Protein AF-A0A2N6G7J9-F1 (afdb_monomer)

Foldseek 3Di:
DDDDDDDDDPPPPPPVPPPDDDDDPQDPVQQAVQKDKDKDKDKDKDKDQDAPVDPDRPPPAIWIWIKIWMKIKIWGHDHQQKIWIKMKIFMDTPDGRHPRLPCLQARLAGDMDGQDTWIWGDDDQKIKIAAKDADDDPQDGLDCPPPDPGHRFTKIFGKIKMWGDPDPQKIKIKMKTQWIWGQHPSPRYGGDTDGQANIKIKIKMWGDPDDQKIKIKMKMWRCHVDNLAIKIKIKIKIWGDDPPDIDIDIDMDMDGSVDDPPDPHDDRD

Mean predicted aligned error: 9.49 Å

Solvent-accessible surface area (backbone atoms only — not comparable to full-atom values): 14704 Å² total; per-residue (Å²): 135,86,86,84,84,82,85,85,80,85,80,79,77,78,74,79,78,75,84,70,80,86,76,75,45,96,36,70,68,49,13,57,71,60,38,50,74,50,72,49,80,51,73,40,77,49,74,44,75,74,56,94,90,44,105,61,82,71,97,80,64,68,30,34,39,30,29,40,25,24,37,47,32,42,30,36,32,51,40,97,37,35,27,48,36,37,26,39,32,30,28,37,65,80,43,82,43,52,86,73,49,81,42,27,78,50,54,39,27,33,46,68,46,76,47,25,46,28,45,35,39,47,56,93,58,35,35,42,39,39,37,26,31,76,46,85,45,99,88,51,55,31,59,57,72,99,48,64,99,58,46,50,46,66,32,23,32,33,28,42,38,38,38,37,48,81,51,80,56,30,43,40,37,40,36,42,39,48,24,41,18,50,39,32,66,58,76,39,32,51,35,64,78,38,76,35,66,67,22,33,42,36,43,36,40,39,37,50,79,47,88,56,34,40,41,38,40,37,42,39,40,36,38,25,86,43,85,57,50,24,33,38,38,41,38,39,37,40,40,37,56,57,88,97,42,72,54,72,49,77,48,77,51,56,49,39,58,73,50,60,98,84,52,78,75,54,87,84,130

pLDDT: mean 83.18, std 20.75, range [28.69, 98.75]

Nearest PDB structures (foldseek):
  5dl5-assembly1_A  TM=6.918E-01  e=2.608E-06  Acinetobacter baumannii AB307-0294
  5o78-assembly1_C  TM=4.404E-01  e=5.513E-03  Klebsiella aerogenes
  3rfz-assembly3_E-2  TM=3.705E-01  e=5.799E-01  Escherichia coli
  3rfz-assembly3_B  TM=3.483E-01  e=3.545E+00  Escherichia coli

Sequence (269 aa):
MKRFTKLSLATIATLSTFATIANASDSIAAAFA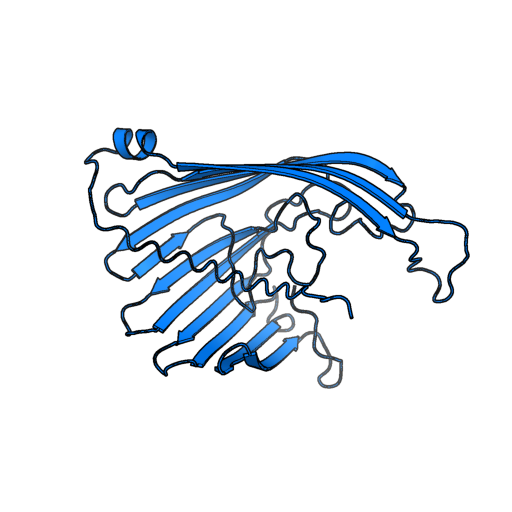DSKVKGELKSVYAKSNFDPGTQALPATKDDSILAVGGSLGIITDSFYGIKLGATFQASSILSDTNKNAIFANDLNVSGAVLSESYVDYTIANTNLKAGRQFITTPLLSSSLDGKSSESLIKDSFEAYVLTNTDIPDTTLVAGYVSKYQGKTNGTQDVSKFNKFQDGAYTIYAKNTSVENLTLQAQYLDENGVTSATDKNALYFQADYAMGAHILSAQYVSSEDKTQAANAQEGTLY

Radius of gyration: 21.1 Å; Cα contacts (8 Å, |Δi|>4): 619; chains: 1; bounding box: 61×51×48 Å

Secondary structure (DSSP, 8-state):
-------------------------SSHHHHHHTPEEEEEEEEEEEEE---TT-SS--TT--EEEEEEEEEEEEEPPPBTTEEEEEEEEEEEEEEEE-TT-TTTTTT-EEEEEEEEEEEEEEETTEEEEEEEE--B-SSSB-S-TTS-TT-SS--EEEEEEEEE--STTEEEEEEEEEEEE-S--SSEEPPP-EEEEEEEEEEEEEEEEETTEEEEEEEEEE--SSGGG-EEEEEEEEEEEETTEEEEEEEEEEEETTS-TTS--PPP-

Structure (mmCIF, N/CA/C/O backbone):
data_AF-A0A2N6G7J9-F1
#
_entry.id   AF-A0A2N6G7J9-F1
#
loop_
_atom_site.group_PDB
_atom_site.id
_atom_site.type_symbol
_atom_site.label_atom_id
_atom_site.label_alt_id
_atom_site.label_comp_id
_atom_site.label_asym_id
_atom_site.label_entity_id
_atom_site.label_seq_id
_atom_site.pdbx_PDB_ins_code
_atom_site.Cartn_x
_atom_site.Cartn_y
_atom_site.Cartn_z
_atom_site.occupancy
_atom_site.B_iso_or_equiv
_atom_site.auth_seq_id
_atom_site.auth_comp_id
_atom_site.auth_asym_id
_atom_site.auth_atom_id
_atom_site.pdbx_PDB_model_num
ATOM 1 N N . MET A 1 1 ? 35.898 12.791 22.537 1.00 37.78 1 MET A N 1
ATOM 2 C CA . MET A 1 1 ? 35.536 11.786 21.511 1.00 37.78 1 MET A CA 1
ATOM 3 C C . MET A 1 1 ? 34.176 12.167 20.943 1.00 37.78 1 MET A C 1
ATOM 5 O O . MET A 1 1 ? 33.280 12.491 21.713 1.00 37.78 1 MET A O 1
ATOM 9 N N . LYS A 1 2 ? 34.087 12.300 19.615 1.00 33.16 2 LYS A N 1
ATOM 10 C CA . LYS A 1 2 ? 32.944 12.893 18.905 1.00 33.16 2 LYS A CA 1
ATOM 11 C C . LYS A 1 2 ? 31.734 11.953 18.957 1.00 33.16 2 LYS A C 1
ATOM 13 O O . LYS A 1 2 ? 31.868 10.765 18.689 1.00 33.16 2 LYS A O 1
ATOM 18 N N . ARG A 1 3 ? 30.576 12.509 19.324 1.00 37.75 3 ARG A N 1
ATOM 19 C CA . ARG A 1 3 ? 29.271 11.839 19.348 1.00 37.75 3 ARG A CA 1
ATOM 20 C C . ARG A 1 3 ? 28.843 11.535 17.911 1.00 37.75 3 ARG A C 1
ATOM 22 O O . ARG A 1 3 ? 28.698 12.465 17.122 1.00 37.75 3 ARG A O 1
ATOM 29 N N . PHE A 1 4 ? 28.638 10.264 17.584 1.00 32.31 4 PHE A N 1
ATOM 30 C CA . PHE A 1 4 ? 27.939 9.861 16.368 1.00 32.31 4 PHE A CA 1
ATOM 31 C C . PHE A 1 4 ? 26.519 9.462 16.753 1.00 32.31 4 PHE A C 1
ATOM 33 O O . PHE A 1 4 ? 26.286 8.363 17.241 1.00 32.31 4 PHE A O 1
ATOM 40 N N . THR A 1 5 ? 25.578 10.380 16.550 1.00 38.62 5 THR A N 1
ATOM 41 C CA . THR A 1 5 ? 24.150 10.071 16.574 1.00 38.62 5 THR A CA 1
ATOM 42 C C . THR A 1 5 ? 23.673 10.061 15.131 1.00 38.62 5 THR A C 1
ATOM 44 O O . THR A 1 5 ? 23.588 11.114 14.504 1.00 38.62 5 THR A O 1
ATOM 47 N N . LYS A 1 6 ? 23.382 8.875 14.599 1.00 33.97 6 LYS A N 1
ATOM 48 C CA . LYS A 1 6 ? 22.482 8.688 13.458 1.00 33.97 6 LYS A CA 1
ATOM 49 C C . LYS A 1 6 ? 21.698 7.399 13.695 1.00 33.97 6 LYS A C 1
ATOM 51 O O . LYS A 1 6 ? 22.101 6.336 13.247 1.00 33.97 6 LYS A O 1
ATOM 56 N N . LEU A 1 7 ? 20.603 7.512 14.444 1.00 31.30 7 LEU A N 1
ATOM 57 C CA . LEU A 1 7 ? 19.497 6.561 14.372 1.00 31.30 7 LEU A CA 1
ATOM 58 C C . LEU A 1 7 ? 18.497 7.169 13.387 1.00 31.30 7 LEU A C 1
ATOM 60 O O . LEU A 1 7 ? 17.882 8.188 13.691 1.00 31.30 7 LEU A O 1
ATOM 64 N N . SER A 1 8 ? 18.375 6.589 12.197 1.00 29.58 8 SER A N 1
ATOM 65 C CA . SER A 1 8 ? 17.180 6.771 11.379 1.00 29.58 8 SER A CA 1
ATOM 66 C C . SER A 1 8 ? 16.361 5.505 11.562 1.00 29.58 8 SER A C 1
ATOM 68 O O . SER A 1 8 ? 16.748 4.439 11.096 1.00 29.58 8 SER A O 1
ATOM 70 N N . LEU A 1 9 ? 15.287 5.624 12.336 1.00 30.12 9 LEU A N 1
ATOM 71 C CA . LEU A 1 9 ? 14.262 4.606 12.487 1.00 30.12 9 LEU A CA 1
ATOM 72 C C . LEU A 1 9 ? 13.023 5.177 11.797 1.00 30.12 9 LEU A C 1
ATOM 74 O O . LEU A 1 9 ? 12.299 5.987 12.372 1.00 30.12 9 LEU A O 1
ATOM 78 N N . ALA A 1 10 ? 12.844 4.852 10.520 1.00 28.69 10 ALA A N 1
ATOM 79 C CA . ALA A 1 10 ? 11.661 5.246 9.771 1.00 28.69 10 ALA A CA 1
ATOM 80 C C . ALA A 1 10 ? 10.557 4.207 10.000 1.00 28.69 10 ALA A C 1
ATOM 82 O O . ALA A 1 10 ? 10.255 3.402 9.128 1.00 28.69 10 ALA A O 1
ATOM 83 N N . THR A 1 11 ? 9.946 4.213 11.186 1.00 31.98 11 THR A N 1
ATOM 84 C CA . THR A 1 11 ? 8.692 3.486 11.412 1.00 31.98 11 THR A CA 1
ATOM 85 C C . THR A 1 11 ? 7.557 4.325 10.829 1.00 31.98 11 THR A C 1
ATOM 87 O O . THR A 1 11 ? 6.923 5.113 11.529 1.00 31.98 11 THR A O 1
ATOM 90 N N . ILE A 1 12 ? 7.308 4.213 9.523 1.00 33.03 12 ILE A N 1
ATOM 91 C CA . ILE A 1 12 ? 6.127 4.821 8.897 1.00 33.03 12 ILE A CA 1
ATOM 92 C C . ILE A 1 12 ? 4.945 3.874 9.124 1.00 33.03 12 ILE A C 1
ATOM 94 O O . ILE A 1 12 ? 4.484 3.176 8.229 1.00 33.03 12 ILE A O 1
ATOM 98 N N . ALA A 1 13 ? 4.420 3.868 10.348 1.00 30.78 13 ALA A N 1
ATOM 99 C CA . ALA A 1 13 ? 3.061 3.407 10.586 1.00 30.78 13 ALA A CA 1
ATOM 100 C C . ALA A 1 13 ? 2.108 4.521 10.133 1.00 30.78 13 ALA A C 1
ATOM 102 O O . ALA A 1 13 ? 1.596 5.284 10.946 1.00 30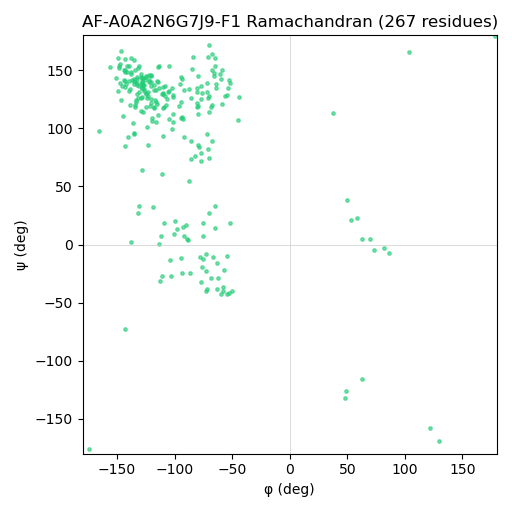.78 13 ALA A O 1
ATOM 103 N N . THR A 1 14 ? 1.874 4.647 8.825 1.00 34.00 14 THR A N 1
ATOM 104 C CA . THR A 1 14 ? 0.742 5.449 8.325 1.00 34.00 14 THR A CA 1
ATOM 105 C C . THR A 1 14 ? -0.503 4.582 8.240 1.00 34.00 14 THR A C 1
ATOM 107 O O . THR A 1 14 ? -1.174 4.514 7.220 1.00 34.00 14 THR A O 1
ATOM 110 N N . LEU A 1 15 ? -0.856 3.954 9.361 1.00 34.66 15 LEU A N 1
ATOM 111 C CA . LEU A 1 15 ? -2.253 3.646 9.596 1.00 34.66 15 LEU A CA 1
ATOM 112 C C . LEU A 1 15 ? -2.869 4.952 10.094 1.00 34.66 15 LEU A C 1
ATOM 114 O O . LEU A 1 15 ? -2.856 5.255 11.285 1.00 34.66 15 LEU A O 1
ATOM 118 N N . SER A 1 16 ? -3.289 5.805 9.164 1.00 33.81 16 SER A N 1
ATOM 119 C CA . SER A 1 16 ? -3.980 7.042 9.498 1.00 33.81 16 SER A CA 1
ATOM 120 C C . SER A 1 16 ? -5.375 6.715 10.030 1.00 33.81 16 SER A C 1
ATOM 122 O O . SER A 1 16 ? -6.371 6.907 9.337 1.00 33.81 16 SER A O 1
ATOM 124 N N . THR A 1 17 ? -5.458 6.218 11.265 1.00 33.97 17 THR A N 1
ATOM 125 C CA . THR A 1 17 ? -6.695 6.199 12.044 1.00 33.97 17 THR A CA 1
ATOM 126 C C . THR A 1 17 ? -6.993 7.639 12.438 1.00 33.97 17 THR A C 1
ATOM 128 O O . THR A 1 17 ? -6.628 8.114 13.514 1.00 33.97 17 THR A O 1
ATOM 131 N N . PHE A 1 18 ? -7.608 8.385 11.523 1.00 35.91 18 PHE A N 1
ATOM 132 C CA . PHE A 1 18 ? -8.231 9.648 11.875 1.00 35.91 18 PHE A CA 1
ATOM 133 C C . PHE A 1 18 ? -9.489 9.333 12.680 1.00 35.91 18 PHE A C 1
ATOM 135 O O . PHE A 1 18 ? -10.559 9.118 12.118 1.00 35.91 18 PHE A O 1
ATOM 142 N N . ALA A 1 19 ? -9.366 9.345 14.005 1.00 38.69 19 ALA A N 1
ATOM 143 C CA . ALA A 1 19 ? -10.508 9.610 14.863 1.00 38.69 19 ALA A CA 1
ATOM 144 C C . ALA A 1 19 ? -10.919 11.076 14.642 1.00 38.69 19 ALA A C 1
ATOM 146 O O . ALA A 1 19 ? -10.403 11.988 15.285 1.00 38.69 19 ALA A O 1
ATOM 147 N N . THR A 1 20 ? -11.798 11.326 13.671 1.00 40.94 20 THR A N 1
ATOM 148 C CA . THR A 1 20 ? -12.504 12.606 13.570 1.00 40.94 20 THR A CA 1
ATOM 149 C C . THR A 1 20 ? -13.832 12.486 14.289 1.00 40.94 20 THR A C 1
ATOM 151 O O . THR A 1 20 ? -14.746 11.814 13.816 1.00 40.94 20 THR A O 1
ATOM 154 N N . ILE A 1 21 ? -13.917 13.173 15.427 1.00 44.50 21 ILE A N 1
ATOM 155 C CA . ILE A 1 21 ? -15.177 13.572 16.046 1.00 44.50 21 ILE A CA 1
ATOM 156 C C . ILE A 1 21 ? -15.956 14.372 14.998 1.00 44.50 21 ILE A C 1
ATOM 158 O O . ILE A 1 21 ? -15.420 15.292 14.377 1.00 44.50 21 ILE A O 1
ATOM 162 N N . ALA A 1 22 ? -17.199 13.957 14.779 1.00 40.38 22 ALA A N 1
ATOM 163 C CA . ALA A 1 22 ? -18.115 14.539 13.820 1.00 40.38 22 ALA A CA 1
ATOM 164 C C . ALA A 1 22 ? -18.364 16.025 14.114 1.00 40.38 22 ALA A C 1
ATOM 166 O O . ALA A 1 22 ? -18.899 16.373 15.161 1.00 40.38 22 ALA A O 1
ATOM 167 N N . ASN A 1 23 ? -18.045 16.878 13.146 1.00 45.28 23 ASN A N 1
ATOM 168 C CA . ASN A 1 23 ? -18.830 18.071 12.864 1.00 45.28 23 ASN A CA 1
ATOM 169 C C . ASN A 1 23 ? -19.202 17.950 11.388 1.00 45.28 23 ASN A C 1
ATOM 171 O O . ASN A 1 23 ? -18.352 18.110 10.519 1.00 45.28 23 ASN A O 1
ATOM 175 N N . ALA A 1 24 ? -20.436 17.530 11.118 1.00 46.09 24 ALA A N 1
ATOM 176 C CA . ALA A 1 24 ? -20.938 17.440 9.759 1.00 46.09 24 ALA A CA 1
ATOM 177 C C . ALA A 1 24 ? -21.136 18.857 9.217 1.00 46.09 24 ALA A C 1
ATOM 179 O O . ALA A 1 24 ? -21.819 19.674 9.833 1.00 46.09 24 ALA A O 1
ATOM 180 N N . SER A 1 25 ? -20.562 19.135 8.050 1.00 50.56 25 SER A N 1
ATOM 181 C CA . SER A 1 25 ? -21.167 20.110 7.157 1.00 50.56 25 SER A CA 1
ATOM 182 C C . SER A 1 25 ? -22.304 19.385 6.421 1.00 50.56 25 SER A C 1
ATOM 184 O O . SER A 1 25 ? -22.089 18.347 5.794 1.00 50.56 25 SER A O 1
ATOM 186 N N . ASP A 1 26 ? -23.541 19.870 6.537 1.00 70.12 26 ASP A N 1
ATOM 187 C CA . ASP A 1 26 ? -24.741 19.155 6.059 1.00 70.12 26 ASP A CA 1
ATOM 188 C C . ASP A 1 26 ? -24.930 19.195 4.524 1.00 70.12 26 ASP A C 1
ATOM 190 O O . ASP A 1 26 ? -26.022 18.953 4.009 1.00 70.12 26 ASP A O 1
ATOM 194 N N . SER A 1 27 ? -23.888 19.509 3.742 1.00 86.94 27 SER A N 1
ATOM 195 C CA . SER A 1 27 ? -23.994 19.570 2.281 1.00 86.94 27 SER A CA 1
ATOM 196 C C . SER A 1 27 ? -22.744 19.073 1.563 1.00 86.94 27 SER A C 1
ATOM 198 O O . SER A 1 27 ? -21.619 19.287 2.008 1.00 86.94 27 SER A O 1
ATOM 200 N N . ILE A 1 28 ? -22.949 18.492 0.378 1.00 89.88 28 ILE A N 1
ATOM 201 C CA . 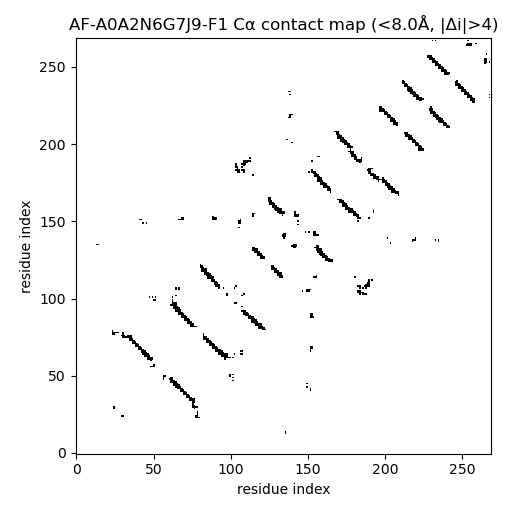ILE A 1 28 ? -21.869 18.150 -0.558 1.00 89.88 28 ILE A CA 1
ATOM 202 C C . ILE A 1 28 ? -20.986 19.370 -0.843 1.00 89.88 28 ILE A C 1
ATOM 204 O O . ILE A 1 28 ? -19.766 19.252 -0.862 1.00 89.88 28 ILE A O 1
ATOM 208 N N . ALA A 1 29 ? -21.584 20.550 -1.035 1.00 92.81 29 ALA A N 1
ATOM 209 C CA . ALA A 1 29 ? -20.838 21.766 -1.350 1.00 92.81 29 ALA A CA 1
ATOM 210 C C . ALA A 1 29 ? -19.831 22.130 -0.250 1.00 92.81 29 ALA A C 1
ATOM 212 O O . ALA A 1 29 ? -18.692 22.475 -0.556 1.00 92.81 29 ALA A O 1
ATOM 213 N N . ALA A 1 30 ? -20.232 22.010 1.015 1.00 91.44 30 ALA A N 1
ATOM 214 C CA . ALA A 1 30 ? -19.351 22.285 2.139 1.00 91.44 30 ALA A CA 1
ATOM 215 C C . ALA A 1 30 ? -18.266 21.202 2.303 1.00 91.44 30 ALA A C 1
ATOM 217 O O . ALA A 1 30 ? -17.102 21.550 2.462 1.00 91.44 30 ALA A O 1
ATOM 218 N N . ALA A 1 31 ? -18.577 19.919 2.080 1.00 93.50 31 ALA A N 1
ATOM 219 C CA . ALA A 1 31 ? -17.557 18.863 2.045 1.00 93.50 31 ALA A CA 1
ATOM 220 C C . ALA A 1 31 ? -16.467 19.106 0.979 1.00 93.50 31 ALA A C 1
ATOM 222 O O . ALA A 1 31 ? -15.291 18.819 1.211 1.00 93.50 31 ALA A O 1
ATOM 223 N N . PHE A 1 32 ? -16.837 19.662 -0.181 1.00 94.62 32 PHE A N 1
ATOM 224 C CA . PHE A 1 32 ? -15.871 20.095 -1.196 1.00 94.62 32 PHE A CA 1
ATOM 225 C C . PHE A 1 32 ? -15.116 21.367 -0.788 1.00 94.62 32 PHE A C 1
ATOM 227 O O . PHE A 1 32 ? -13.911 21.444 -1.031 1.00 94.62 32 PHE A O 1
ATOM 234 N N . ALA A 1 33 ? -15.783 22.344 -0.171 1.00 94.94 33 ALA A N 1
ATOM 235 C CA . ALA A 1 33 ? -15.148 23.577 0.298 1.00 94.94 33 ALA A CA 1
ATOM 236 C C . ALA A 1 33 ? -14.088 23.310 1.381 1.00 94.94 33 ALA A C 1
ATOM 238 O O . ALA A 1 33 ? -13.010 23.899 1.338 1.00 94.94 33 ALA A O 1
ATOM 239 N N . ASP A 1 34 ? -14.359 22.358 2.274 1.00 95.25 34 ASP A N 1
ATOM 240 C CA . ASP A 1 34 ? -13.487 21.966 3.386 1.00 95.25 34 ASP A CA 1
ATOM 241 C C . ASP A 1 34 ? -12.496 20.844 3.006 1.00 95.25 34 ASP A C 1
ATOM 243 O O . ASP A 1 34 ? -11.893 20.188 3.863 1.00 95.25 34 ASP A O 1
ATOM 247 N N . SER A 1 35 ? -12.291 20.620 1.702 1.00 95.00 35 SER A N 1
ATOM 248 C CA . SER A 1 35 ? -11.333 19.631 1.206 1.00 95.00 35 SER A CA 1
ATOM 249 C C . SER A 1 35 ? -9.908 19.928 1.669 1.00 95.00 35 SER A C 1
ATOM 251 O O . SER A 1 35 ? -9.429 21.063 1.664 1.00 95.00 35 SER A O 1
ATOM 253 N N . LYS A 1 36 ? -9.163 18.867 1.973 1.00 96.88 36 LYS A N 1
ATOM 254 C CA . LYS A 1 36 ? -7.734 18.933 2.280 1.00 96.88 36 LYS A CA 1
ATOM 255 C C . LYS A 1 36 ? -6.929 18.664 1.022 1.00 96.88 36 LYS A C 1
ATOM 257 O O . LYS A 1 36 ? -7.038 17.593 0.430 1.00 96.88 36 LYS A O 1
ATOM 262 N N . VAL A 1 37 ? -6.076 19.617 0.663 1.00 96.31 37 VAL A N 1
ATOM 263 C CA . VAL A 1 37 ? -5.109 19.479 -0.428 1.00 96.31 37 VAL A CA 1
ATOM 264 C C . VAL A 1 37 ? -3.728 19.197 0.157 1.00 96.31 37 VAL A C 1
ATOM 266 O O . VAL A 1 37 ? -3.303 19.845 1.114 1.00 96.31 37 VAL A O 1
ATOM 269 N N . LYS A 1 38 ? -3.016 18.223 -0.407 1.00 93.25 38 LYS A N 1
ATOM 270 C CA . LYS A 1 38 ? -1.624 17.903 -0.069 1.00 93.25 38 LYS A CA 1
ATOM 271 C C . LYS A 1 38 ? -0.827 17.743 -1.349 1.00 93.25 38 LYS A C 1
ATOM 273 O O . LYS A 1 38 ? -1.337 17.213 -2.327 1.00 93.25 38 LYS A O 1
ATOM 278 N N . GLY A 1 39 ? 0.428 18.160 -1.335 1.00 90.00 39 GLY A N 1
ATOM 279 C CA . GLY A 1 39 ? 1.309 17.948 -2.471 1.00 90.00 39 GLY A CA 1
ATOM 280 C C . GLY A 1 39 ? 2.756 17.785 -2.053 1.00 90.00 39 GLY A C 1
ATOM 281 O O . GLY A 1 39 ? 3.148 18.171 -0.952 1.00 90.00 39 GLY A O 1
ATOM 282 N N . GLU A 1 40 ? 3.534 17.201 -2.950 1.00 90.75 40 GLU A N 1
ATOM 283 C CA . GLU A 1 40 ? 4.975 17.015 -2.825 1.00 90.75 40 GLU A CA 1
ATOM 284 C C . GLU A 1 40 ? 5.620 17.400 -4.155 1.00 90.75 40 GLU A C 1
ATOM 286 O O . GLU A 1 40 ? 5.115 17.027 -5.211 1.00 90.75 40 GLU A O 1
ATOM 291 N N . LEU A 1 41 ? 6.743 18.111 -4.098 1.00 93.19 41 LEU A N 1
ATOM 292 C CA . LEU A 1 41 ? 7.668 18.257 -5.216 1.00 93.19 41 LEU A CA 1
ATOM 293 C C . LEU A 1 41 ? 9.001 17.645 -4.786 1.00 93.19 41 LEU A C 1
ATOM 295 O O . LEU A 1 41 ? 9.487 17.923 -3.689 1.00 93.19 41 LEU A O 1
ATOM 299 N N . LYS A 1 42 ? 9.587 16.818 -5.644 1.00 90.19 42 LYS A N 1
ATOM 300 C CA . LYS A 1 42 ? 10.818 16.080 -5.382 1.00 90.19 42 LYS A CA 1
ATOM 301 C C . LYS A 1 42 ? 11.728 16.145 -6.604 1.00 90.19 42 LYS A C 1
ATOM 303 O O . LYS A 1 42 ? 11.275 16.073 -7.744 1.00 90.19 42 LYS A O 1
ATOM 308 N N . SER A 1 43 ? 13.023 16.267 -6.355 1.00 92.25 43 SER A N 1
ATOM 309 C CA . SER A 1 43 ? 14.067 16.045 -7.347 1.00 92.25 43 SER A CA 1
ATOM 310 C C . SER A 1 43 ? 15.007 14.969 -6.834 1.00 92.25 43 SER A C 1
ATOM 312 O O . SER A 1 43 ? 15.321 14.923 -5.643 1.00 92.25 43 SER A O 1
ATOM 314 N N . VAL A 1 44 ? 15.434 14.082 -7.727 1.00 90.88 44 VAL A N 1
ATOM 315 C CA . VAL A 1 44 ? 16.338 12.987 -7.386 1.00 90.88 44 VAL A CA 1
ATOM 316 C C . VAL A 1 44 ? 17.442 12.914 -8.420 1.00 90.88 44 VAL A C 1
ATOM 318 O O . VAL A 1 44 ? 17.180 12.795 -9.614 1.00 90.88 44 VAL A O 1
ATOM 321 N N . TYR A 1 45 ? 18.678 12.984 -7.936 1.00 92.25 45 TYR A N 1
ATOM 322 C CA . TYR A 1 45 ? 19.867 12.618 -8.687 1.00 92.25 45 TYR A CA 1
ATOM 323 C C . TYR A 1 45 ? 20.388 11.296 -8.131 1.00 92.25 45 TYR A C 1
ATOM 325 O O . TYR A 1 45 ? 20.734 11.229 -6.950 1.00 92.25 45 TYR A O 1
ATOM 333 N N . ALA A 1 46 ? 20.453 10.269 -8.970 1.00 89.81 46 ALA A N 1
ATOM 334 C CA . ALA A 1 46 ? 21.019 8.977 -8.615 1.00 89.81 46 ALA A CA 1
ATOM 335 C C . ALA A 1 46 ? 22.166 8.625 -9.559 1.00 89.81 46 ALA A C 1
ATOM 337 O O . ALA A 1 46 ? 22.153 8.970 -10.742 1.00 89.81 46 ALA A O 1
ATOM 338 N N . LYS A 1 47 ? 23.173 7.942 -9.016 1.00 89.12 47 LYS A N 1
ATOM 339 C CA . LYS A 1 47 ? 24.341 7.467 -9.752 1.00 89.12 47 LYS A CA 1
ATOM 340 C C . LYS A 1 47 ? 24.693 6.061 -9.278 1.00 89.12 47 LYS A C 1
ATOM 342 O O . LYS A 1 47 ? 24.759 5.827 -8.075 1.00 89.12 47 LYS A O 1
ATOM 347 N N . SER A 1 48 ? 24.941 5.159 -10.218 1.00 83.12 48 SER A N 1
ATOM 348 C CA . SER A 1 48 ? 25.372 3.786 -9.973 1.00 83.12 48 SER A CA 1
ATOM 349 C C . SER A 1 48 ? 26.617 3.480 -10.797 1.00 83.12 48 SER A C 1
ATOM 351 O O . SER A 1 48 ? 26.751 3.941 -11.925 1.00 83.12 48 SER A O 1
ATOM 353 N N . ASN A 1 49 ? 27.535 2.704 -10.234 1.00 77.00 49 ASN A N 1
ATOM 354 C CA . ASN A 1 49 ? 28.700 2.157 -10.933 1.00 77.00 49 ASN A CA 1
ATOM 355 C C . ASN A 1 49 ? 28.571 0.636 -11.157 1.00 77.00 49 ASN A C 1
ATOM 357 O O . ASN A 1 49 ? 29.575 -0.042 -11.368 1.00 77.00 49 ASN A O 1
ATOM 361 N N . PHE A 1 50 ? 27.350 0.100 -11.056 1.00 69.31 50 PHE A N 1
ATOM 362 C CA . PHE A 1 50 ? 27.034 -1.318 -11.224 1.00 69.31 50 PHE A CA 1
ATOM 363 C C . PHE A 1 50 ? 26.772 -1.664 -12.701 1.00 69.31 50 PHE A C 1
ATOM 365 O O . PHE A 1 50 ? 26.009 -0.966 -13.362 1.00 69.31 50 PHE A O 1
ATOM 372 N N . ASP A 1 51 ? 27.362 -2.759 -13.195 1.00 64.50 51 ASP A N 1
ATOM 373 C CA . ASP A 1 51 ? 27.106 -3.343 -14.523 1.00 64.50 51 A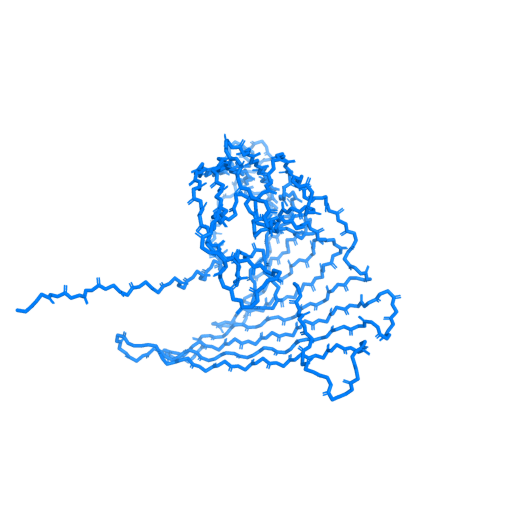SP A CA 1
ATOM 374 C C . ASP A 1 51 ? 26.455 -4.734 -14.345 1.00 64.50 51 ASP A C 1
ATOM 376 O O . ASP A 1 51 ? 27.122 -5.661 -13.881 1.00 64.50 51 ASP A O 1
ATOM 380 N N . PRO A 1 52 ? 25.168 -4.923 -14.698 1.00 57.09 52 PRO A N 1
ATOM 381 C CA . PRO A 1 52 ? 24.461 -6.188 -14.516 1.00 57.09 52 PRO A CA 1
ATOM 382 C C . PRO A 1 52 ? 24.906 -7.281 -15.509 1.00 57.09 52 PRO A C 1
ATOM 384 O O . PRO A 1 52 ? 24.491 -8.431 -15.366 1.00 57.09 52 PRO A O 1
ATOM 387 N N . GLY A 1 53 ? 25.733 -6.951 -16.513 1.00 56.47 53 GLY A N 1
ATOM 388 C CA . GLY A 1 53 ? 26.225 -7.880 -17.536 1.00 56.47 53 GLY A CA 1
ATOM 389 C C . GLY A 1 53 ? 27.592 -8.504 -17.241 1.00 56.47 53 GLY A C 1
ATOM 390 O O . GLY A 1 53 ? 27.984 -9.458 -17.917 1.00 56.47 53 GLY A O 1
ATOM 391 N N . THR A 1 54 ? 28.324 -8.008 -16.239 1.00 54.09 54 THR A N 1
ATOM 392 C CA . THR A 1 54 ? 29.625 -8.551 -15.837 1.00 54.09 54 THR A CA 1
ATOM 393 C C . THR A 1 54 ? 29.742 -8.581 -14.311 1.00 54.09 54 THR A C 1
ATOM 395 O O . THR A 1 54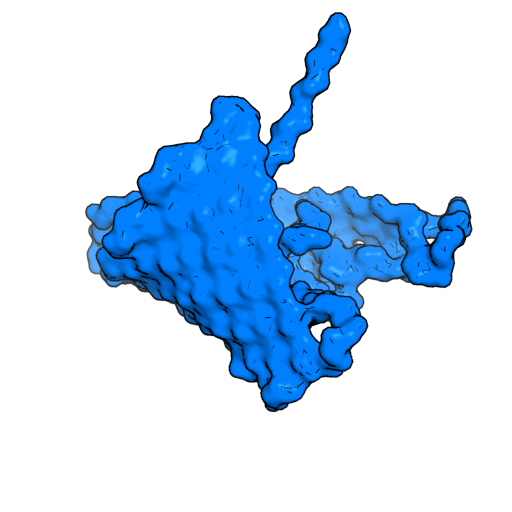 ? 29.748 -7.554 -13.647 1.00 54.09 54 THR A O 1
ATOM 398 N N . GLN A 1 55 ? 29.928 -9.767 -13.720 1.00 55.75 55 GLN A N 1
ATOM 399 C CA . GLN A 1 55 ? 30.252 -9.937 -12.285 1.00 55.75 55 GLN A CA 1
ATOM 400 C C . GLN A 1 55 ? 31.634 -9.346 -11.895 1.00 55.75 55 GLN A C 1
ATOM 402 O O . GLN A 1 55 ? 32.178 -9.653 -10.835 1.00 55.75 55 GLN A O 1
ATOM 407 N N . ALA A 1 56 ? 32.237 -8.520 -12.753 1.00 53.75 56 ALA A N 1
ATOM 408 C CA . ALA A 1 56 ? 33.513 -7.856 -12.555 1.00 53.75 56 ALA A CA 1
ATOM 409 C C . ALA A 1 56 ? 33.458 -6.463 -13.192 1.00 53.75 56 ALA A C 1
ATOM 411 O O . ALA A 1 56 ? 33.463 -6.352 -14.411 1.00 53.75 56 ALA A O 1
ATOM 412 N N . LEU A 1 57 ? 33.453 -5.428 -12.346 1.00 52.94 57 LEU A N 1
ATOM 413 C CA . LEU A 1 57 ? 33.462 -4.004 -12.700 1.00 52.94 57 LEU A CA 1
ATOM 414 C C . LEU A 1 57 ? 34.484 -3.677 -13.814 1.00 52.94 57 LEU A C 1
ATOM 416 O O . LEU A 1 57 ? 35.683 -3.588 -13.520 1.00 52.94 57 LEU A O 1
ATOM 420 N N . PRO A 1 58 ? 34.075 -3.388 -15.064 1.00 51.59 58 PRO A N 1
ATOM 421 C CA . PRO A 1 58 ? 34.930 -2.666 -15.987 1.00 51.59 58 PRO A CA 1
ATOM 422 C C . PRO A 1 58 ? 34.809 -1.182 -15.624 1.00 51.59 58 PRO A C 1
ATOM 424 O O . PRO A 1 58 ? 33.734 -0.593 -15.699 1.00 51.59 58 PRO A O 1
ATOM 427 N N . ALA A 1 59 ? 35.920 -0.564 -15.228 1.00 53.28 59 ALA A N 1
ATOM 428 C CA . ALA A 1 59 ? 36.021 0.775 -14.637 1.00 53.28 59 ALA A CA 1
ATOM 429 C C . ALA A 1 59 ? 35.621 1.975 -15.539 1.00 53.28 59 ALA A C 1
ATOM 431 O O . ALA A 1 59 ? 36.244 3.030 -15.444 1.00 53.28 59 ALA A O 1
ATOM 432 N N . THR A 1 60 ? 34.651 1.857 -16.456 1.00 54.22 60 THR A N 1
ATOM 433 C CA . THR A 1 60 ? 34.432 2.895 -17.486 1.00 54.22 60 THR A CA 1
ATOM 434 C C . THR A 1 60 ? 32.994 3.293 -17.815 1.00 54.22 60 THR A C 1
ATOM 436 O O . THR A 1 60 ? 32.836 4.164 -18.673 1.00 54.22 60 THR A O 1
ATOM 439 N N . LYS A 1 61 ? 31.940 2.768 -17.170 1.00 61.66 61 LYS A N 1
ATOM 440 C CA . LYS A 1 61 ? 30.570 3.255 -17.438 1.00 61.66 61 LYS A CA 1
ATOM 441 C C . LYS A 1 61 ? 29.715 3.356 -16.178 1.00 61.66 61 LYS A C 1
ATOM 443 O O . LYS A 1 61 ? 29.048 2.404 -15.803 1.00 61.66 61 LYS A O 1
ATOM 448 N N . ASP A 1 62 ? 29.734 4.540 -15.573 1.00 78.38 62 ASP A N 1
ATOM 449 C CA . ASP A 1 62 ? 28.760 4.930 -14.556 1.00 78.38 62 ASP A CA 1
ATOM 450 C C . ASP A 1 62 ? 27.396 5.191 -15.211 1.00 78.38 62 ASP A C 1
ATOM 452 O O . ASP A 1 62 ? 27.331 5.850 -16.255 1.00 78.38 62 ASP A O 1
ATOM 456 N N . ASP A 1 63 ? 26.322 4.748 -14.562 1.00 85.81 63 ASP A N 1
ATOM 457 C CA . ASP A 1 63 ? 24.969 5.194 -14.856 1.00 85.81 63 ASP A CA 1
ATOM 458 C C . ASP A 1 63 ? 24.583 6.358 -13.946 1.00 85.81 63 ASP A C 1
ATOM 460 O O . ASP A 1 63 ? 24.911 6.383 -12.759 1.00 85.81 63 ASP A O 1
ATOM 464 N N . SER A 1 64 ? 23.854 7.333 -14.474 1.00 90.69 64 SER A N 1
ATOM 465 C CA . SER A 1 64 ? 23.256 8.389 -13.666 1.00 90.69 64 SER A CA 1
ATOM 466 C C . SER A 1 64 ? 21.946 8.877 -14.253 1.00 90.69 64 SER A C 1
ATOM 468 O O . SER A 1 64 ? 21.749 8.849 -15.467 1.00 90.69 64 SER A O 1
ATOM 470 N N . ILE A 1 65 ? 21.070 9.357 -13.381 1.00 91.81 65 ILE A N 1
ATOM 471 C CA . ILE A 1 65 ? 19.794 9.940 -13.761 1.00 91.81 65 ILE A CA 1
ATOM 472 C C . ILE A 1 65 ? 19.481 11.128 -12.854 1.00 91.81 65 ILE A C 1
ATOM 474 O O . ILE A 1 65 ? 19.724 11.089 -11.648 1.00 91.81 65 ILE A O 1
ATOM 478 N N . LEU A 1 66 ? 18.964 12.201 -13.444 1.00 93.88 66 LEU A N 1
ATOM 479 C CA . LEU A 1 66 ? 18.345 13.314 -12.732 1.00 93.88 66 LEU A CA 1
ATOM 480 C C . LEU A 1 66 ? 16.884 13.360 -13.149 1.00 93.88 66 LEU A C 1
ATOM 482 O O . LEU A 1 66 ? 16.599 13.531 -14.332 1.00 93.88 66 LEU A O 1
ATOM 486 N N . ALA A 1 67 ? 15.975 13.271 -12.190 1.00 93.06 67 ALA A N 1
ATOM 487 C CA . ALA A 1 67 ? 14.548 13.381 -12.435 1.00 93.06 67 ALA A CA 1
ATOM 488 C C . ALA A 1 67 ? 13.899 14.360 -11.452 1.00 93.06 67 ALA A C 1
ATOM 490 O O . ALA A 1 67 ? 14.374 14.564 -10.331 1.00 93.06 67 ALA A O 1
ATOM 491 N N . VAL A 1 68 ? 12.808 14.981 -11.888 1.00 95.00 68 VAL A N 1
ATOM 492 C CA . VAL A 1 68 ? 11.966 15.859 -11.072 1.00 95.00 68 VAL A CA 1
ATOM 493 C C . VAL A 1 68 ? 10.521 15.433 -11.210 1.00 95.00 68 VAL A C 1
ATOM 495 O O . VAL A 1 68 ? 10.084 15.013 -12.276 1.00 95.00 68 VAL A O 1
ATOM 498 N N . GLY A 1 69 ? 9.761 15.539 -10.136 1.00 93.75 69 GLY A N 1
ATOM 499 C CA . GLY A 1 69 ? 8.388 15.080 -10.125 1.00 93.75 69 GLY A CA 1
ATOM 500 C C . GLY A 1 69 ? 7.695 15.440 -8.833 1.00 93.75 69 GLY A C 1
ATOM 501 O O . GLY A 1 69 ? 8.247 16.131 -7.978 1.00 93.75 69 GLY A O 1
ATOM 502 N N . GLY A 1 70 ? 6.466 14.988 -8.693 1.00 92.31 70 GLY A N 1
ATOM 503 C CA . GLY A 1 70 ? 5.661 15.341 -7.548 1.00 92.31 70 GLY A CA 1
ATOM 504 C C . GLY A 1 70 ? 4.272 14.748 -7.593 1.00 92.31 70 GLY A C 1
ATOM 505 O O . GLY A 1 70 ? 3.883 14.067 -8.543 1.00 92.31 70 GLY A O 1
ATOM 506 N N . SER A 1 71 ? 3.518 15.045 -6.546 1.00 94.31 71 SER A N 1
ATOM 507 C CA . SER A 1 71 ? 2.127 14.645 -6.417 1.00 94.31 71 SER A CA 1
ATOM 508 C C . SER A 1 71 ? 1.266 15.800 -5.929 1.00 94.31 71 SER A C 1
ATOM 510 O O . SER A 1 71 ? 1.736 16.680 -5.207 1.00 94.31 71 SER A O 1
ATOM 512 N N . LEU A 1 72 ? -0.000 15.787 -6.331 1.00 97.25 72 LEU A N 1
ATOM 513 C CA . LEU A 1 72 ? -1.038 16.676 -5.830 1.00 97.25 72 LEU A CA 1
ATOM 514 C C . LEU A 1 72 ? -2.281 15.837 -5.550 1.00 97.25 72 LEU A C 1
ATOM 516 O O . LEU A 1 72 ? -2.832 15.209 -6.454 1.00 97.25 72 LEU A O 1
ATOM 520 N N . GLY A 1 73 ? -2.697 15.820 -4.292 1.00 97.38 73 GLY A N 1
ATOM 521 C CA . GLY A 1 73 ? -3.857 15.096 -3.808 1.00 97.38 73 GLY A CA 1
ATOM 522 C C . GLY A 1 73 ? -4.886 16.023 -3.181 1.00 97.38 73 GLY A C 1
ATOM 523 O O . GLY A 1 73 ? -4.538 17.012 -2.534 1.00 97.38 73 GLY A O 1
ATOM 524 N N . ILE A 1 74 ? -6.153 15.674 -3.359 1.00 97.75 74 ILE A N 1
ATOM 525 C CA . ILE A 1 74 ? -7.305 16.296 -2.715 1.00 97.75 74 ILE A CA 1
ATOM 526 C C . ILE A 1 74 ? -8.152 15.207 -2.063 1.00 97.75 74 ILE A C 1
ATOM 528 O O . ILE A 1 74 ? -8.371 14.147 -2.648 1.00 97.75 74 ILE A O 1
ATOM 532 N N . ILE A 1 75 ? -8.623 15.468 -0.848 1.00 97.62 75 ILE A N 1
ATOM 533 C CA . ILE A 1 75 ? -9.599 14.628 -0.154 1.00 97.62 75 ILE A CA 1
ATOM 534 C C . ILE A 1 75 ? -10.682 15.554 0.387 1.00 97.62 75 ILE A C 1
ATOM 536 O O . ILE A 1 75 ? -10.355 16.508 1.094 1.00 97.62 75 ILE A O 1
ATOM 540 N N . THR A 1 76 ? -11.946 15.293 0.062 1.00 97.38 76 THR A N 1
ATOM 541 C CA . THR A 1 76 ? -13.072 16.069 0.603 1.00 97.38 76 THR A CA 1
ATOM 542 C C . THR A 1 76 ? -13.186 15.886 2.113 1.00 97.38 76 THR A C 1
ATOM 544 O O . THR A 1 76 ? -12.695 14.897 2.673 1.00 97.38 76 THR A O 1
ATOM 547 N N . ASP A 1 77 ? -13.881 16.801 2.785 1.00 95.19 77 ASP A N 1
ATOM 548 C CA . ASP A 1 77 ? -14.367 16.483 4.125 1.00 95.19 77 ASP A CA 1
ATOM 549 C C . ASP A 1 77 ? -15.503 15.441 4.064 1.00 95.19 77 ASP A C 1
ATOM 551 O O . ASP A 1 77 ? -15.954 15.030 2.988 1.00 95.19 77 ASP A O 1
ATOM 555 N N . SER A 1 78 ? -15.914 14.950 5.231 1.00 94.25 78 SER A N 1
ATOM 556 C CA . SER A 1 78 ? -16.949 13.929 5.372 1.00 94.25 78 SER A CA 1
ATOM 557 C C . SER A 1 78 ? -18.340 14.476 5.043 1.00 94.25 78 SER A C 1
ATOM 559 O O . SER A 1 78 ? -18.807 15.423 5.675 1.00 94.25 78 SER A O 1
ATOM 561 N N . PHE A 1 79 ? -19.044 13.814 4.126 1.00 93.38 79 PHE A N 1
ATOM 562 C CA . PHE A 1 79 ? -20.472 13.993 3.868 1.00 93.38 79 PHE A CA 1
ATOM 563 C C . PHE A 1 79 ? -21.209 12.693 4.205 1.00 93.38 79 PHE A C 1
ATOM 565 O O . PHE A 1 79 ? -21.083 11.700 3.492 1.00 93.38 79 PHE A O 1
ATOM 572 N N . TYR A 1 80 ? -21.935 12.664 5.327 1.00 93.38 80 TYR A N 1
ATOM 573 C CA . TYR A 1 80 ? -22.571 11.446 5.862 1.00 93.38 80 TYR A CA 1
ATOM 574 C C . TYR A 1 80 ? -21.624 10.234 5.960 1.00 93.38 80 TYR A C 1
ATOM 576 O O . TYR A 1 80 ? -22.012 9.102 5.683 1.00 93.38 80 TYR A O 1
ATOM 584 N N . GLY A 1 81 ? -20.365 10.469 6.343 1.00 93.81 81 GLY A N 1
ATOM 585 C CA . GLY A 1 81 ? -19.343 9.423 6.450 1.00 93.81 81 GLY A CA 1
ATOM 586 C C . GLY A 1 81 ? -18.601 9.131 5.145 1.00 93.81 81 GLY A C 1
ATOM 587 O O . GLY A 1 81 ? -17.633 8.378 5.180 1.00 93.81 81 GLY A O 1
ATOM 588 N N . ILE A 1 82 ? -19.015 9.719 4.018 1.00 96.31 82 ILE A N 1
ATOM 589 C CA . ILE A 1 82 ? -18.379 9.558 2.705 1.00 96.31 82 ILE A CA 1
ATOM 590 C C . ILE A 1 82 ? -17.330 10.652 2.492 1.00 96.31 82 ILE A C 1
ATOM 592 O O . ILE A 1 82 ? -17.610 11.836 2.669 1.00 96.31 82 ILE A O 1
ATOM 596 N N . LYS A 1 83 ? -16.144 10.258 2.034 1.00 97.69 83 LYS A N 1
ATOM 597 C CA . LYS A 1 83 ? -15.086 11.131 1.522 1.00 97.69 83 LYS A CA 1
ATOM 598 C C . LYS A 1 83 ? -14.701 10.693 0.116 1.00 97.69 83 LYS A C 1
ATOM 600 O O . LYS A 1 83 ? -14.681 9.501 -0.194 1.00 97.69 83 LYS A O 1
ATOM 605 N N . LEU A 1 84 ? -14.365 11.657 -0.731 1.00 98.31 84 LEU A N 1
ATOM 606 C CA . LEU A 1 84 ? -13.823 11.414 -2.065 1.00 98.31 84 LEU A CA 1
ATOM 607 C C . LEU A 1 84 ? -12.357 11.826 -2.076 1.00 98.31 84 LEU A C 1
ATOM 609 O O . LEU A 1 84 ? -12.029 12.926 -1.634 1.00 98.31 84 LEU A O 1
ATOM 613 N N . GLY A 1 85 ? -11.485 10.953 -2.571 1.00 98.31 85 GLY A N 1
ATOM 614 C CA . GLY A 1 85 ? -10.055 11.224 -2.666 1.00 98.31 85 GLY A CA 1
ATOM 615 C C . GLY A 1 85 ? -9.523 11.020 -4.074 1.00 98.31 85 GLY A C 1
ATOM 616 O O . GLY A 1 85 ? -9.931 10.093 -4.775 1.00 98.31 85 GLY A O 1
ATOM 617 N N . ALA A 1 86 ? -8.604 11.888 -4.488 1.00 98.56 86 ALA A N 1
ATOM 618 C CA . ALA A 1 86 ? -7.899 11.778 -5.754 1.00 98.56 86 ALA A CA 1
ATOM 619 C C . ALA A 1 86 ? -6.464 12.296 -5.620 1.00 98.56 86 ALA A C 1
ATOM 621 O O . ALA A 1 86 ? -6.258 13.367 -5.053 1.00 98.56 86 ALA A O 1
ATOM 622 N N . THR A 1 87 ? -5.493 11.574 -6.184 1.00 97.94 87 THR A N 1
ATOM 623 C CA . THR A 1 87 ? -4.072 11.958 -6.177 1.00 97.94 87 THR A CA 1
ATOM 624 C C . THR A 1 87 ? -3.477 11.778 -7.562 1.00 97.94 87 THR A C 1
ATOM 626 O O . THR A 1 87 ? -3.439 10.672 -8.106 1.00 97.94 87 THR A O 1
ATOM 629 N N . PHE A 1 88 ? -2.990 12.878 -8.124 1.00 97.94 88 PHE A N 1
ATOM 630 C CA . PHE A 1 88 ? -2.246 12.917 -9.374 1.00 97.94 88 PHE A CA 1
ATOM 631 C C . PHE A 1 88 ? -0.745 12.899 -9.083 1.00 97.94 88 PHE A C 1
ATOM 633 O O . PHE A 1 88 ? -0.289 13.590 -8.173 1.00 97.94 88 PHE A O 1
ATOM 640 N N . GLN A 1 89 ? 0.020 12.128 -9.851 1.00 95.81 89 GLN A N 1
ATOM 641 C CA . GLN A 1 89 ? 1.480 12.071 -9.779 1.00 95.81 89 GLN A CA 1
ATOM 642 C C . GLN A 1 89 ? 2.077 12.359 -11.157 1.00 95.81 89 GLN A C 1
ATOM 644 O O . GLN A 1 89 ? 1.514 11.944 -12.171 1.00 95.81 89 GLN A O 1
ATOM 649 N N . ALA A 1 90 ? 3.219 13.044 -11.198 1.00 96.38 90 ALA A N 1
ATOM 650 C CA . ALA A 1 90 ? 3.958 13.306 -12.429 1.00 96.38 90 ALA A CA 1
ATOM 651 C C . ALA A 1 90 ? 5.472 13.261 -12.202 1.00 96.38 90 ALA A C 1
ATOM 653 O O . ALA A 1 90 ? 5.959 13.587 -11.121 1.00 96.38 90 ALA A O 1
ATOM 654 N N . SER A 1 91 ? 6.210 12.877 -13.239 1.00 95.62 91 SER A N 1
ATOM 655 C CA . SER A 1 91 ? 7.668 12.802 -13.259 1.00 95.62 91 SER A CA 1
ATOM 656 C C . SER A 1 91 ? 8.197 13.224 -14.628 1.00 95.62 91 SER A C 1
ATOM 658 O O . SER A 1 91 ? 7.528 13.043 -15.646 1.00 95.62 91 SER A O 1
ATOM 660 N N . SER A 1 92 ? 9.400 13.783 -14.658 1.00 96.00 92 SER A N 1
ATOM 661 C CA . SER A 1 92 ? 10.163 14.074 -15.865 1.00 96.00 92 SER A CA 1
ATOM 662 C C . SER A 1 92 ? 11.640 13.837 -15.603 1.00 96.00 92 SER A C 1
ATOM 664 O O . SER A 1 92 ? 12.200 14.308 -14.610 1.00 96.00 92 SER A O 1
ATOM 666 N N . ILE A 1 93 ? 12.294 13.177 -16.547 1.00 95.00 93 ILE A N 1
ATOM 667 C CA . ILE A 1 93 ? 13.744 13.019 -16.549 1.00 95.00 93 ILE A CA 1
ATOM 668 C C . ILE A 1 93 ? 14.367 14.300 -17.114 1.00 95.00 93 ILE A C 1
ATOM 670 O O . ILE A 1 93 ? 13.936 14.808 -18.147 1.00 95.00 93 ILE A O 1
ATOM 674 N N . LEU A 1 94 ? 15.360 14.846 -16.414 1.00 95.06 94 LEU A N 1
ATOM 675 C CA . LEU A 1 94 ? 16.120 16.030 -16.827 1.00 95.06 94 LEU A CA 1
ATOM 676 C C . LEU A 1 94 ? 17.503 15.678 -17.382 1.00 95.06 94 LEU A C 1
ATOM 678 O O . LEU A 1 94 ? 18.059 16.434 -18.173 1.00 95.06 94 LEU A O 1
ATOM 682 N N . SER A 1 95 ? 18.075 14.555 -16.949 1.00 94.19 95 SER A N 1
ATOM 683 C CA . SER A 1 95 ? 19.327 14.015 -17.480 1.00 94.19 95 SER A CA 1
ATOM 684 C C . SER A 1 95 ? 19.300 12.499 -17.375 1.00 94.19 95 SER A C 1
ATOM 686 O O . SER A 1 95 ? 18.974 11.973 -16.312 1.00 94.19 95 SER A O 1
ATOM 688 N N . ASP A 1 96 ? 19.662 11.818 -18.460 1.00 90.69 96 ASP A N 1
ATOM 689 C CA . ASP A 1 96 ? 19.701 10.362 -18.544 1.00 90.69 96 ASP A CA 1
ATOM 690 C C . ASP A 1 96 ? 21.057 9.907 -19.093 1.00 90.69 96 ASP A C 1
ATOM 692 O O . ASP A 1 96 ? 21.438 10.180 -20.233 1.00 90.69 96 ASP A O 1
ATOM 696 N N . THR A 1 97 ? 21.818 9.216 -18.256 1.00 89.06 97 THR A N 1
ATOM 697 C CA . THR A 1 97 ? 22.941 8.376 -18.664 1.00 89.06 97 THR A CA 1
ATOM 698 C C . THR A 1 97 ? 22.735 7.009 -18.021 1.00 89.06 97 THR A C 1
ATOM 700 O O . THR A 1 97 ? 23.507 6.630 -17.160 1.00 89.06 97 THR A O 1
ATOM 703 N N . ASN A 1 98 ? 21.667 6.295 -18.380 1.00 82.25 98 ASN A N 1
ATOM 704 C CA . ASN A 1 98 ? 21.296 4.984 -17.834 1.00 82.25 98 ASN A CA 1
ATOM 705 C C . ASN A 1 98 ? 21.460 3.867 -18.885 1.00 82.25 98 ASN A C 1
ATOM 707 O O . ASN A 1 98 ? 20.504 3.203 -19.290 1.00 82.25 98 ASN A O 1
ATOM 711 N N . LYS A 1 99 ? 22.686 3.679 -19.377 1.00 80.62 99 LYS A N 1
ATOM 712 C CA . LYS A 1 99 ? 23.019 2.743 -20.461 1.00 80.62 99 LYS A CA 1
ATOM 713 C C . LYS A 1 99 ? 22.866 1.280 -20.058 1.00 80.62 99 LYS A C 1
ATOM 715 O O . LYS A 1 99 ? 22.580 0.468 -20.935 1.00 80.62 99 LYS A O 1
ATOM 720 N N . ASN A 1 100 ? 23.037 0.951 -18.777 1.00 80.38 100 ASN A N 1
ATOM 721 C CA . ASN A 1 100 ? 22.868 -0.420 -18.287 1.00 80.38 100 ASN A CA 1
ATOM 722 C C . ASN A 1 100 ? 21.484 -0.672 -17.666 1.00 80.38 100 ASN A C 1
ATOM 724 O O . ASN A 1 100 ? 21.282 -1.692 -17.013 1.00 80.38 100 ASN A O 1
ATOM 728 N N . ALA A 1 101 ? 20.529 0.245 -17.872 1.00 84.31 101 ALA A N 1
ATOM 729 C CA . ALA A 1 101 ? 19.145 0.116 -17.417 1.00 84.31 101 ALA A CA 1
ATOM 730 C C . ALA A 1 101 ? 18.979 -0.074 -15.892 1.00 84.31 101 ALA A C 1
ATOM 732 O O . ALA A 1 101 ? 17.931 -0.539 -15.445 1.00 84.31 101 ALA A O 1
ATOM 733 N N . ILE A 1 102 ? 19.960 0.349 -15.085 1.00 84.69 102 ILE A N 1
ATOM 734 C CA . ILE A 1 102 ? 19.927 0.266 -13.615 1.00 84.69 102 ILE A CA 1
ATOM 735 C C . ILE A 1 102 ? 18.677 0.933 -13.050 1.00 84.69 102 ILE A C 1
ATOM 737 O O . ILE A 1 102 ? 18.005 0.368 -12.194 1.00 84.69 102 ILE A O 1
ATOM 741 N N . PHE A 1 103 ? 18.329 2.102 -13.590 1.00 86.44 103 PHE A N 1
ATOM 742 C CA . PHE A 1 103 ? 17.184 2.885 -13.128 1.00 86.44 103 PHE A CA 1
ATOM 743 C C . PHE A 1 103 ? 15.874 2.590 -13.881 1.00 86.44 103 PHE A C 1
ATOM 745 O O . PHE A 1 103 ? 14.884 3.307 -13.727 1.00 86.44 103 PHE A O 1
ATOM 752 N N . ALA A 1 104 ? 15.850 1.577 -14.762 1.00 85.88 104 ALA A N 1
ATOM 753 C CA . ALA A 1 104 ? 14.714 1.322 -15.661 1.00 85.88 104 ALA A CA 1
ATOM 754 C C . ALA A 1 104 ? 13.411 1.000 -14.919 1.00 85.88 104 ALA A C 1
ATOM 756 O O . ALA A 1 104 ? 12.331 1.310 -15.413 1.00 85.88 104 ALA A O 1
ATOM 757 N N . ASN A 1 105 ? 13.525 0.411 -13.727 1.00 84.00 105 ASN A N 1
ATOM 758 C CA . ASN A 1 105 ? 12.396 -0.030 -12.915 1.00 84.00 105 ASN A CA 1
ATOM 759 C C . ASN A 1 105 ? 12.046 0.949 -11.779 1.00 84.00 105 ASN A C 1
ATOM 761 O O . ASN A 1 105 ? 11.254 0.588 -10.907 1.00 84.00 105 ASN A O 1
ATOM 765 N N . ASP A 1 106 ? 12.632 2.155 -11.733 1.00 82.50 106 ASP A N 1
ATOM 766 C CA . ASP A 1 106 ? 12.379 3.118 -10.654 1.00 82.50 106 ASP A CA 1
ATOM 767 C C . ASP A 1 106 ? 12.334 4.607 -11.052 1.00 82.50 106 ASP A C 1
ATOM 769 O O . ASP A 1 106 ? 11.262 5.210 -10.996 1.00 82.50 106 ASP A O 1
ATOM 773 N N . LEU A 1 107 ? 13.470 5.221 -11.371 1.00 87.75 107 LEU A N 1
ATOM 774 C CA . LEU A 1 107 ? 13.662 6.651 -11.614 1.00 87.75 107 LEU A CA 1
ATOM 775 C C . LEU A 1 107 ? 13.547 7.004 -13.092 1.00 87.75 107 LEU A C 1
ATOM 777 O O . LEU A 1 107 ? 13.246 8.151 -13.425 1.00 87.75 107 LEU A O 1
ATOM 781 N N . ASN A 1 108 ? 13.792 6.034 -13.975 1.00 89.94 108 ASN A N 1
ATOM 782 C CA . ASN A 1 108 ? 13.663 6.203 -15.414 1.00 89.94 108 ASN A CA 1
ATOM 783 C C . ASN A 1 108 ? 12.185 6.156 -15.811 1.00 89.94 108 ASN A C 1
ATOM 785 O O . ASN A 1 108 ? 11.690 5.163 -16.344 1.00 89.94 108 ASN A O 1
ATOM 789 N N . VAL A 1 109 ? 11.465 7.218 -15.454 1.00 91.38 109 VAL A N 1
ATOM 790 C CA . VAL A 1 109 ? 10.043 7.389 -15.723 1.00 91.38 109 VAL A CA 1
ATOM 791 C C . VAL A 1 109 ? 9.721 8.861 -15.964 1.00 91.38 109 VAL A C 1
ATOM 793 O O . VAL A 1 109 ? 9.976 9.722 -15.120 1.00 91.38 109 VAL A O 1
ATOM 796 N N . SER A 1 110 ? 9.122 9.147 -17.115 1.00 95.12 110 SER A N 1
ATOM 797 C CA . SER A 1 110 ? 8.505 10.431 -17.436 1.00 95.12 110 SER A CA 1
ATOM 798 C C . SER A 1 110 ? 7.027 10.225 -17.746 1.00 95.12 110 SER A C 1
ATOM 800 O O . SER A 1 110 ? 6.620 9.217 -18.315 1.00 95.12 110 SER A O 1
ATOM 802 N N . GLY A 1 111 ? 6.198 11.185 -17.360 1.00 96.31 111 GLY A N 1
ATOM 803 C CA . GLY A 1 111 ? 4.760 11.135 -17.587 1.00 96.31 111 GLY A CA 1
ATOM 804 C C . GLY A 1 111 ? 3.973 11.418 -16.323 1.00 96.31 111 GLY A C 1
ATOM 805 O O . GLY A 1 111 ? 4.512 11.874 -15.314 1.00 96.31 111 GLY A O 1
ATOM 806 N N . ALA A 1 112 ? 2.670 11.175 -16.400 1.00 96.62 112 ALA A N 1
ATOM 807 C CA . ALA A 1 112 ? 1.767 11.470 -15.309 1.00 96.62 112 ALA A CA 1
ATOM 808 C C . ALA A 1 112 ? 0.597 10.491 -15.241 1.00 96.62 112 ALA A C 1
ATOM 810 O O . ALA A 1 112 ? 0.192 9.904 -16.245 1.00 96.62 112 ALA A O 1
ATOM 811 N N . VAL A 1 113 ? 0.049 10.327 -14.041 1.00 97.00 113 VAL A N 1
ATOM 812 C CA . VAL A 1 113 ? -0.993 9.347 -13.743 1.00 97.00 113 VAL A CA 1
ATOM 813 C C . VAL A 1 113 ? -1.889 9.837 -12.607 1.00 97.00 113 VAL A C 1
ATOM 815 O O . VAL A 1 113 ? -1.433 10.457 -11.648 1.00 97.00 113 VAL A O 1
ATOM 818 N N . LEU A 1 114 ? -3.184 9.534 -12.699 1.00 97.88 114 LEU A N 1
ATOM 819 C CA . LEU A 1 114 ? -4.108 9.642 -11.572 1.00 97.88 114 LEU A CA 1
ATOM 820 C C . LEU A 1 114 ? -4.047 8.337 -10.767 1.00 97.88 114 LEU A C 1
ATOM 822 O O . LEU A 1 114 ? -4.770 7.380 -11.074 1.00 97.88 114 LEU A O 1
ATOM 826 N N . SER A 1 115 ? -3.132 8.289 -9.798 1.00 95.81 115 SER A N 1
ATOM 827 C CA . SER A 1 115 ? -2.850 7.089 -9.003 1.00 95.81 115 SER A CA 1
ATOM 828 C C . SER A 1 115 ? -3.889 6.826 -7.928 1.00 95.81 115 SER A C 1
ATOM 830 O O . SER A 1 115 ? -4.164 5.665 -7.665 1.00 95.81 115 SER A O 1
ATOM 832 N N . GLU A 1 116 ? -4.502 7.851 -7.338 1.00 97.62 116 GLU A N 1
ATOM 833 C CA . GLU A 1 116 ? -5.647 7.651 -6.443 1.00 97.62 116 GLU A CA 1
ATOM 834 C C . GLU A 1 116 ? -6.911 8.269 -7.033 1.00 97.62 116 GLU A C 1
ATOM 836 O O . GLU A 1 116 ? -6.878 9.348 -7.625 1.00 97.62 116 GLU A O 1
ATOM 841 N N . SER A 1 117 ? -8.022 7.561 -6.867 1.00 98.44 117 SER A N 1
ATOM 842 C CA . SER A 1 117 ? -9.384 7.965 -7.197 1.00 98.44 117 SER A CA 1
ATOM 843 C C . SER A 1 117 ? -10.307 6.975 -6.493 1.00 98.44 117 SER A C 1
ATOM 845 O O . SER A 1 117 ? -10.488 5.847 -6.959 1.00 98.44 117 SER A O 1
ATOM 847 N N . TYR A 1 118 ? -10.812 7.362 -5.326 1.00 98.75 118 TYR A N 1
ATOM 848 C CA . TYR A 1 118 ? -11.525 6.455 -4.434 1.00 98.75 118 TYR A CA 1
ATOM 849 C C . TYR A 1 118 ? -12.695 7.126 -3.720 1.00 98.75 118 TYR 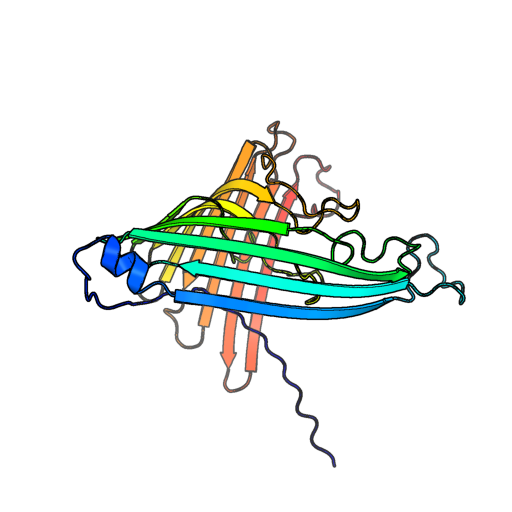A C 1
ATOM 851 O O . TYR A 1 118 ? -12.749 8.348 -3.549 1.00 98.75 118 TYR A O 1
ATOM 859 N N . VAL A 1 119 ? -13.599 6.269 -3.258 1.00 98.69 119 VAL A N 1
ATOM 860 C CA . VAL A 1 119 ? -14.620 6.571 -2.258 1.00 98.69 119 VAL A CA 1
ATOM 861 C C . VAL A 1 119 ? -14.184 5.924 -0.948 1.00 98.69 119 VAL A C 1
ATOM 863 O O . VAL A 1 119 ? -13.791 4.760 -0.928 1.00 98.69 119 VAL A O 1
ATOM 866 N N . ASP A 1 120 ? -14.236 6.683 0.135 1.00 98.38 120 ASP A N 1
ATOM 867 C CA . ASP A 1 120 ? -13.906 6.247 1.489 1.00 98.38 120 ASP A CA 1
ATOM 86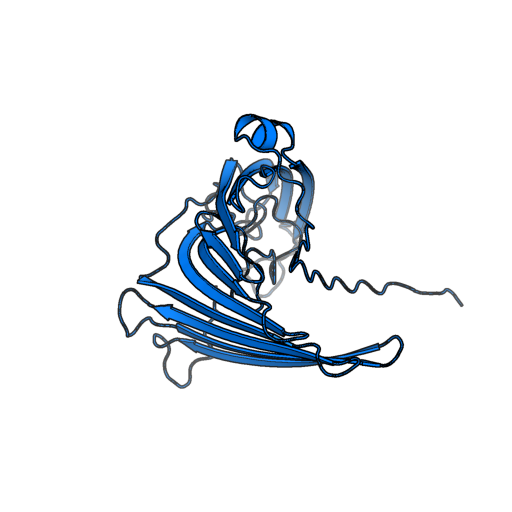8 C C . ASP A 1 120 ? -15.143 6.466 2.362 1.00 98.38 120 ASP A C 1
ATOM 870 O O . ASP A 1 120 ? -15.651 7.583 2.451 1.00 98.38 120 ASP A O 1
ATOM 874 N N . TYR A 1 121 ? -15.682 5.392 2.933 1.00 98.00 121 TYR A N 1
ATOM 875 C CA . TYR A 1 121 ? -16.893 5.425 3.741 1.00 98.00 121 TYR A CA 1
ATOM 876 C C . TYR A 1 121 ? -16.619 4.911 5.148 1.00 98.00 121 TYR A C 1
ATOM 878 O O . TYR A 1 121 ? -16.217 3.764 5.331 1.00 98.00 121 TYR A O 1
ATOM 886 N N . THR A 1 122 ? -16.881 5.751 6.146 1.00 97.81 122 THR A N 1
ATOM 887 C CA . THR A 1 122 ? -16.753 5.396 7.563 1.00 97.81 122 THR A CA 1
ATOM 888 C C . THR A 1 122 ? -18.116 5.332 8.238 1.00 97.81 122 THR A C 1
ATOM 890 O O . THR A 1 122 ? -18.882 6.297 8.196 1.00 97.81 122 THR A O 1
ATOM 893 N N . ILE A 1 123 ? -18.375 4.228 8.938 1.00 95.88 123 ILE A N 1
ATOM 894 C CA . ILE A 1 123 ? -19.493 4.070 9.868 1.00 95.88 123 ILE A CA 1
ATOM 895 C C . ILE A 1 123 ? -18.992 3.432 11.166 1.00 95.88 123 ILE A C 1
ATOM 897 O O . ILE A 1 123 ? -18.412 2.347 11.159 1.00 95.88 123 ILE A O 1
ATOM 901 N N . ALA A 1 124 ? -19.215 4.112 12.294 1.00 96.00 124 ALA A N 1
ATOM 902 C CA . ALA A 1 124 ? -18.658 3.722 13.593 1.00 96.00 124 ALA A CA 1
ATOM 903 C C . ALA A 1 124 ? -17.139 3.442 13.495 1.00 96.00 124 ALA A C 1
ATOM 905 O O . ALA A 1 124 ? -16.398 4.292 13.004 1.00 96.00 124 ALA A O 1
ATOM 906 N N . ASN A 1 125 ? -16.688 2.262 13.927 1.00 97.62 125 ASN A N 1
ATOM 907 C CA . ASN A 1 125 ? -15.284 1.839 13.890 1.00 97.62 125 ASN A CA 1
ATOM 908 C C . ASN A 1 125 ? -14.920 1.052 12.618 1.00 97.62 125 ASN A C 1
ATOM 910 O O . ASN A 1 125 ? -13.899 0.366 12.590 1.00 97.62 125 ASN A O 1
ATOM 914 N N . THR A 1 126 ? -15.766 1.101 11.586 1.00 97.88 126 THR A N 1
ATOM 915 C CA . THR A 1 126 ? -15.555 0.403 10.315 1.00 97.88 126 THR A CA 1
ATOM 916 C C . THR A 1 126 ? -15.395 1.401 9.176 1.00 97.88 126 THR A C 1
ATOM 918 O O . THR A 1 126 ? -16.185 2.334 9.024 1.00 97.88 126 THR A O 1
ATOM 921 N N . ASN A 1 127 ? -14.382 1.180 8.345 1.00 98.50 127 ASN A N 1
ATOM 922 C CA . ASN A 1 127 ? -14.075 1.983 7.173 1.00 98.50 127 ASN A CA 1
ATOM 923 C C . ASN A 1 127 ? -13.968 1.096 5.928 1.00 98.50 127 ASN A C 1
ATOM 925 O O . ASN A 1 127 ? -13.295 0.071 5.974 1.00 98.50 127 ASN A O 1
ATOM 929 N N . LEU A 1 128 ? -14.598 1.496 4.824 1.00 98.62 128 LEU A N 1
ATOM 930 C CA . LEU A 1 128 ? -14.435 0.883 3.508 1.00 98.62 128 LEU A CA 1
ATOM 931 C C . LEU A 1 128 ? -13.864 1.914 2.532 1.00 98.62 128 LEU A C 1
ATOM 933 O O . LEU A 1 128 ? -14.529 2.901 2.218 1.00 98.62 128 LEU A O 1
ATOM 937 N N . LYS A 1 129 ? -12.680 1.638 1.985 1.00 98.69 129 LYS A N 1
ATOM 938 C CA . LYS A 1 129 ? -12.058 2.424 0.916 1.00 98.69 129 LYS A CA 1
ATOM 939 C C . LYS A 1 129 ? -12.068 1.629 -0.388 1.00 98.69 129 LYS A C 1
ATOM 941 O O . LYS A 1 129 ? -11.479 0.550 -0.473 1.00 98.69 129 LYS A O 1
ATOM 946 N N . ALA A 1 130 ? -12.749 2.150 -1.404 1.00 98.75 130 ALA A N 1
ATOM 947 C CA . ALA A 1 130 ? -12.965 1.485 -2.685 1.00 98.75 130 ALA A CA 1
ATOM 948 C C . ALA A 1 130 ? -12.524 2.366 -3.861 1.00 98.75 130 ALA A C 1
ATOM 950 O O . ALA A 1 130 ? -12.897 3.537 -3.949 1.00 98.75 130 ALA A O 1
ATOM 951 N N . GLY A 1 131 ? -11.762 1.788 -4.789 1.00 98.69 131 GLY A N 1
ATOM 952 C CA . GLY A 1 131 ? -11.232 2.469 -5.970 1.00 98.69 131 GLY A CA 1
ATOM 953 C C . GLY A 1 131 ? -9.710 2.419 -6.029 1.00 98.69 131 GLY A C 1
ATOM 954 O O . GLY A 1 131 ? -9.081 1.543 -5.432 1.00 98.69 131 GLY A O 1
ATOM 955 N N . ARG A 1 132 ? -9.117 3.355 -6.773 1.00 98.31 132 ARG A N 1
ATOM 956 C CA . ARG A 1 132 ? -7.663 3.477 -6.895 1.00 98.31 132 ARG A CA 1
ATOM 957 C C . ARG A 1 132 ? -7.100 4.129 -5.647 1.00 98.31 132 ARG A C 1
ATOM 959 O O . ARG A 1 132 ? -7.539 5.220 -5.282 1.00 98.31 132 ARG A O 1
ATOM 966 N N . GLN A 1 133 ? -6.147 3.484 -5.003 1.00 97.50 133 GLN A N 1
ATOM 967 C CA . GLN A 1 133 ? -5.665 3.884 -3.694 1.00 97.50 133 GLN A CA 1
ATOM 968 C C . GLN A 1 133 ? -4.245 3.395 -3.444 1.00 97.50 133 GLN A C 1
ATOM 970 O O . GLN A 1 133 ? -3.836 2.339 -3.933 1.00 97.50 133 GLN A O 1
ATOM 975 N N . PHE A 1 134 ? -3.530 4.136 -2.603 1.00 94.38 134 PHE A N 1
ATOM 976 C CA . PHE A 1 134 ? -2.345 3.599 -1.955 1.00 94.38 134 PHE A CA 1
ATOM 977 C C . PHE A 1 134 ? -2.748 2.677 -0.801 1.00 94.38 134 PHE A C 1
ATOM 979 O O . PHE A 1 134 ? -3.643 3.012 -0.019 1.00 94.38 134 PHE A O 1
ATOM 986 N N . ILE A 1 135 ? -2.079 1.532 -0.696 1.00 91.38 135 ILE A N 1
ATOM 987 C CA . ILE A 1 135 ? -2.248 0.549 0.381 1.00 91.38 135 ILE A CA 1
ATOM 988 C C . ILE A 1 135 ? -0.901 0.403 1.079 1.00 91.38 135 ILE A C 1
ATOM 990 O O . ILE A 1 135 ? 0.116 0.385 0.405 1.00 91.38 135 ILE A O 1
ATOM 994 N N . THR A 1 136 ? -0.869 0.294 2.404 1.00 89.50 136 THR A N 1
ATOM 995 C CA . THR A 1 136 ? 0.387 0.079 3.139 1.00 89.50 136 THR A CA 1
ATOM 996 C C . THR A 1 136 ? 0.172 -0.993 4.194 1.00 89.50 136 THR A C 1
ATOM 998 O O . THR A 1 136 ? -0.295 -0.714 5.298 1.00 89.50 136 THR A O 1
ATOM 1001 N N . THR A 1 137 ? 0.502 -2.229 3.841 1.00 90.06 137 THR A N 1
ATOM 1002 C CA . THR A 1 137 ? 0.521 -3.389 4.739 1.00 90.06 137 THR A CA 1
ATOM 1003 C C . THR A 1 137 ? 1.806 -4.188 4.499 1.00 90.06 137 THR A C 1
ATOM 1005 O O . THR A 1 137 ? 2.398 -4.036 3.430 1.00 90.06 137 THR A O 1
ATOM 1008 N N . PRO A 1 138 ? 2.259 -5.023 5.450 1.00 90.19 138 PRO A N 1
ATOM 1009 C CA . PRO A 1 138 ? 3.494 -5.794 5.297 1.00 90.19 138 PRO A CA 1
ATOM 1010 C C . PRO A 1 138 ? 3.646 -6.591 3.990 1.00 90.19 138 PRO A C 1
ATOM 1012 O O . PRO A 1 138 ? 4.742 -6.625 3.441 1.00 90.19 138 PRO A O 1
ATOM 1015 N N . LEU A 1 139 ? 2.574 -7.218 3.494 1.00 89.75 139 LEU A N 1
ATOM 1016 C CA . LEU A 1 139 ? 2.591 -8.047 2.278 1.00 89.75 139 LEU A CA 1
ATOM 1017 C C . LEU A 1 139 ? 1.974 -7.369 1.050 1.00 89.75 139 LEU A C 1
ATOM 1019 O O . LEU A 1 139 ? 2.140 -7.863 -0.055 1.00 89.75 139 LEU A O 1
ATOM 1023 N N . LEU A 1 140 ? 1.260 -6.256 1.220 1.00 87.38 140 LEU A N 1
ATOM 1024 C CA . LEU A 1 140 ? 0.650 -5.510 0.118 1.00 87.38 140 LEU A CA 1
ATOM 1025 C C . LEU A 1 140 ? 0.892 -4.023 0.343 1.00 87.38 140 LEU A C 1
ATOM 1027 O O . LEU A 1 140 ? 0.251 -3.401 1.199 1.00 87.38 140 LEU A O 1
ATOM 1031 N N . SER A 1 141 ? 1.829 -3.456 -0.410 1.00 84.38 141 SER A N 1
ATOM 1032 C CA . SER A 1 141 ? 2.263 -2.088 -0.183 1.00 84.38 141 SER A CA 1
ATOM 1033 C C . SER A 1 141 ? 2.495 -1.319 -1.476 1.00 84.38 141 SER A C 1
ATOM 1035 O O . SER A 1 141 ? 3.208 -1.747 -2.370 1.00 84.38 141 SER A O 1
ATOM 1037 N N . SER A 1 142 ? 1.939 -0.116 -1.523 1.00 74.94 142 SER A N 1
ATOM 1038 C CA . SER A 1 142 ? 2.292 0.972 -2.431 1.00 74.94 142 SER A CA 1
ATOM 1039 C C . SER A 1 142 ? 3.604 1.644 -2.007 1.00 74.94 142 SER A C 1
ATOM 1041 O O . SER A 1 142 ? 3.964 2.701 -2.537 1.00 74.94 142 SER A O 1
ATOM 1043 N N . SER A 1 143 ? 4.296 1.072 -1.011 1.00 59.72 143 SER A N 1
ATOM 1044 C CA . SER A 1 143 ? 5.623 1.492 -0.593 1.00 59.72 143 SER A CA 1
ATOM 1045 C C . SER A 1 143 ? 6.618 1.402 -1.741 1.00 59.72 143 SER A C 1
ATOM 1047 O O . SER A 1 143 ? 6.624 0.499 -2.569 1.00 59.72 143 SER A O 1
ATOM 1049 N N . LEU A 1 144 ? 7.589 2.296 -1.638 1.00 51.50 144 LEU A N 1
ATOM 1050 C CA . LEU A 1 144 ? 8.922 2.179 -2.217 1.00 51.50 144 LEU A CA 1
ATOM 1051 C C . LEU A 1 144 ? 9.757 1.093 -1.489 1.00 51.50 144 LEU A C 1
ATOM 1053 O O . LEU A 1 144 ? 10.973 1.215 -1.369 1.00 51.50 144 LEU A O 1
ATOM 1057 N N . ASP A 1 145 ? 9.116 0.078 -0.900 1.00 38.25 145 ASP A N 1
ATOM 1058 C CA . ASP A 1 145 ? 9.762 -0.830 0.053 1.00 38.25 145 ASP A CA 1
ATOM 1059 C C . ASP A 1 145 ? 10.641 -1.819 -0.697 1.00 38.25 145 ASP A C 1
ATOM 1061 O O . ASP A 1 145 ? 10.244 -2.396 -1.706 1.00 38.25 145 ASP A O 1
ATOM 1065 N N . GLY A 1 146 ? 11.885 -1.956 -0.241 1.00 38.94 146 GLY A N 1
ATOM 1066 C CA . GLY A 1 146 ? 12.905 -2.766 -0.911 1.00 38.94 146 GLY A CA 1
ATOM 1067 C C . GLY A 1 146 ? 13.466 -2.168 -2.209 1.00 38.94 146 GLY A C 1
ATOM 1068 O O . GLY A 1 146 ? 14.417 -2.717 -2.764 1.00 38.94 146 GLY A O 1
ATOM 1069 N N . LYS A 1 147 ? 12.945 -1.030 -2.685 1.00 45.44 147 LYS A N 1
ATOM 1070 C CA . LYS A 1 147 ? 13.487 -0.281 -3.824 1.00 45.44 147 LYS A CA 1
ATOM 1071 C C . LYS A 1 147 ? 13.512 1.192 -3.480 1.00 45.44 147 LYS A C 1
ATOM 1073 O O . LYS A 1 147 ? 12.505 1.857 -3.668 1.00 45.44 147 LYS A O 1
ATOM 1078 N N . SER A 1 148 ? 14.682 1.643 -3.025 1.00 40.41 148 SER A N 1
ATOM 1079 C CA . SER A 1 148 ? 15.200 3.003 -3.145 1.00 40.41 148 SER A CA 1
ATOM 1080 C C . SER A 1 148 ? 14.159 4.123 -3.010 1.00 40.41 148 SER A C 1
ATOM 1082 O O . SER A 1 148 ? 13.322 4.324 -3.889 1.00 40.41 148 SER A O 1
ATOM 1084 N N . SER A 1 149 ? 14.268 4.907 -1.932 1.00 48.50 149 SER A N 1
ATOM 1085 C CA . SER A 1 149 ? 13.504 6.116 -1.531 1.00 48.50 149 SER A CA 1
ATOM 1086 C C . SER A 1 149 ? 13.403 7.247 -2.587 1.00 48.50 149 SER A C 1
ATOM 1088 O O . SER A 1 149 ? 13.141 8.408 -2.272 1.00 48.50 149 SER A O 1
ATOM 1090 N N . GLU A 1 150 ? 13.649 6.913 -3.841 1.00 59.59 150 GLU A N 1
ATOM 1091 C CA . GLU A 1 150 ? 14.038 7.712 -4.979 1.00 59.59 150 GLU A CA 1
ATOM 1092 C C . GLU A 1 150 ? 12.927 7.811 -6.032 1.00 59.59 150 GLU A C 1
ATOM 1094 O O . GLU A 1 150 ? 12.860 8.830 -6.711 1.00 59.59 150 GLU A O 1
ATOM 1099 N N . SER A 1 151 ? 12.003 6.848 -6.169 1.00 71.38 151 SER A N 1
ATOM 1100 C CA . SER A 1 151 ? 10.957 6.996 -7.197 1.00 71.38 151 SER A CA 1
ATOM 1101 C C . SER A 1 151 ? 10.041 8.199 -6.940 1.00 71.38 151 SER A C 1
ATOM 1103 O O . SER A 1 151 ? 9.614 8.497 -5.818 1.00 71.38 151 SER A O 1
ATOM 1105 N N . LEU A 1 152 ? 9.741 8.895 -8.037 1.00 86.12 152 LEU A N 1
ATOM 1106 C CA . LEU A 1 152 ? 8.886 10.081 -8.082 1.00 86.12 152 LEU A CA 1
ATOM 1107 C C . LEU A 1 152 ? 7.401 9.727 -8.229 1.00 86.12 152 LEU A C 1
ATOM 1109 O O . LEU A 1 152 ? 6.544 10.504 -7.819 1.00 86.12 152 LEU A O 1
ATOM 1113 N N . ILE A 1 153 ? 7.114 8.547 -8.784 1.00 89.25 153 ILE A N 1
ATOM 1114 C CA . ILE A 1 153 ? 5.779 7.961 -8.895 1.00 89.25 153 ILE A CA 1
ATOM 1115 C C . ILE A 1 153 ? 5.709 6.757 -7.958 1.00 89.25 153 ILE A C 1
ATOM 1117 O O . ILE A 1 153 ? 6.585 5.893 -7.996 1.00 89.25 153 ILE A O 1
ATOM 1121 N N . LYS A 1 154 ? 4.669 6.701 -7.127 1.00 88.56 154 LYS A N 1
ATOM 1122 C CA . LYS A 1 154 ? 4.331 5.527 -6.314 1.00 88.56 154 LYS A CA 1
ATOM 1123 C C . LYS A 1 154 ? 3.485 4.529 -7.091 1.00 88.56 154 LYS A C 1
ATOM 1125 O O . LYS A 1 154 ? 2.682 4.917 -7.947 1.00 88.56 154 LYS A O 1
ATOM 1130 N N . ASP A 1 155 ? 3.628 3.271 -6.712 1.00 89.12 155 ASP A N 1
ATOM 1131 C CA . ASP A 1 155 ? 2.730 2.203 -7.121 1.00 89.12 155 ASP A CA 1
ATOM 1132 C C . ASP A 1 155 ? 1.327 2.438 -6.548 1.00 89.12 155 ASP A C 1
ATOM 1134 O O . ASP A 1 155 ? 1.173 3.087 -5.514 1.00 89.12 155 ASP A O 1
ATOM 1138 N N . SER A 1 156 ? 0.293 1.920 -7.205 1.00 93.81 156 SER A N 1
ATOM 1139 C CA . SER A 1 156 ? -1.093 2.063 -6.753 1.00 93.81 156 SER A CA 1
ATOM 1140 C C . SER A 1 156 ? -1.946 0.852 -7.118 1.00 93.81 156 SER A C 1
ATOM 1142 O O . SER A 1 156 ? -1.670 0.148 -8.091 1.00 93.81 156 SER A O 1
ATOM 1144 N N . PHE A 1 157 ? -3.014 0.633 -6.353 1.00 96.44 157 PHE A N 1
ATOM 1145 C CA . PHE A 1 157 ? -3.925 -0.496 -6.512 1.00 96.44 157 PHE A CA 1
ATOM 1146 C C . PHE A 1 157 ? -5.354 -0.020 -6.751 1.00 96.44 157 PHE A C 1
ATOM 1148 O O . PHE A 1 157 ? -5.809 0.927 -6.120 1.00 96.44 157 PHE A O 1
ATOM 1155 N N . GLU A 1 158 ? -6.095 -0.698 -7.628 1.00 98.44 158 GLU A N 1
ATOM 1156 C CA . GLU A 1 158 ? -7.560 -0.608 -7.661 1.00 98.44 158 GLU A CA 1
ATOM 1157 C C . GLU A 1 158 ? -8.122 -1.735 -6.795 1.00 98.44 158 GLU A C 1
ATOM 1159 O O . GLU A 1 158 ? -8.038 -2.914 -7.159 1.00 98.44 158 GLU A O 1
ATOM 1164 N N . ALA A 1 159 ? -8.654 -1.369 -5.633 1.00 98.19 159 ALA A N 1
ATOM 1165 C CA . ALA A 1 159 ? -8.965 -2.313 -4.571 1.00 98.19 159 ALA A CA 1
ATOM 1166 C C . ALA A 1 159 ? -10.199 -1.908 -3.759 1.00 98.19 159 ALA A C 1
ATOM 1168 O O . ALA A 1 159 ? -10.651 -0.760 -3.807 1.00 98.19 159 ALA A O 1
ATOM 1169 N N . TYR A 1 160 ? -10.692 -2.860 -2.974 1.00 98.56 160 TYR A N 1
ATOM 1170 C CA . TYR A 1 160 ? -11.636 -2.658 -1.881 1.00 98.56 160 TYR A CA 1
ATOM 1171 C C . TYR A 1 160 ? -10.920 -3.034 -0.590 1.00 98.56 160 TYR A C 1
ATOM 1173 O O . TYR A 1 160 ? -10.460 -4.166 -0.465 1.00 98.56 160 TYR A O 1
ATOM 1181 N N . VAL A 1 161 ? -10.806 -2.100 0.349 1.00 98.62 161 VAL A N 1
ATOM 1182 C CA . VAL A 1 161 ? -10.112 -2.304 1.625 1.00 98.62 161 VAL A CA 1
ATOM 1183 C C . VAL A 1 161 ? -11.068 -1.957 2.754 1.00 98.62 161 VAL A C 1
ATOM 1185 O O . VAL A 1 161 ? -11.529 -0.822 2.858 1.00 98.62 161 VAL A O 1
ATOM 1188 N N . LEU A 1 162 ? -11.373 -2.944 3.586 1.00 98.62 162 LEU A N 1
ATOM 1189 C CA . LEU A 1 162 ? -12.177 -2.810 4.788 1.00 98.62 162 LEU A CA 1
ATOM 1190 C C . LEU A 1 162 ? -11.245 -2.771 6.000 1.00 98.62 162 LEU A C 1
ATOM 1192 O O . LEU A 1 162 ? -10.419 -3.664 6.157 1.00 98.62 162 LEU A O 1
ATOM 1196 N N . THR A 1 163 ? -11.394 -1.773 6.864 1.00 98.44 163 THR A N 1
ATOM 1197 C CA . THR A 1 163 ? -10.669 -1.650 8.136 1.00 98.44 163 THR A CA 1
ATOM 1198 C C . THR A 1 163 ? -11.665 -1.613 9.290 1.00 98.44 163 THR A C 1
ATOM 1200 O O . THR A 1 163 ? -12.675 -0.918 9.201 1.00 98.44 163 THR A O 1
ATOM 1203 N N . ASN A 1 164 ? -11.386 -2.333 10.374 1.00 98.19 164 ASN A N 1
ATOM 1204 C CA . ASN A 1 164 ? -12.209 -2.364 11.579 1.00 98.19 164 ASN A CA 1
ATOM 1205 C C . ASN A 1 164 ? -11.351 -2.225 12.846 1.00 98.19 164 ASN A C 1
ATOM 1207 O O . ASN A 1 164 ? -10.276 -2.821 12.942 1.00 98.19 164 ASN A O 1
ATOM 1211 N N . THR A 1 165 ? -11.849 -1.459 13.818 1.00 98.06 165 THR A N 1
ATOM 1212 C CA . THR A 1 165 ? -11.221 -1.270 15.137 1.00 98.06 165 THR A CA 1
ATOM 1213 C C . THR A 1 165 ? -12.212 -1.463 16.293 1.00 98.06 165 THR A C 1
ATOM 1215 O O . THR A 1 165 ? -12.119 -0.773 17.305 1.00 98.06 165 THR A O 1
ATOM 1218 N N . ASP A 1 166 ? -13.203 -2.354 16.148 1.00 97.75 166 ASP A N 1
ATOM 1219 C CA . ASP A 1 166 ? -14.176 -2.644 17.219 1.00 97.75 166 ASP A CA 1
ATOM 1220 C C . ASP A 1 166 ? -13.568 -3.454 18.374 1.00 97.75 166 ASP A C 1
ATOM 1222 O O . ASP A 1 166 ? -14.069 -3.418 19.498 1.00 97.75 166 ASP A O 1
ATOM 1226 N N . ILE A 1 167 ? -12.480 -4.180 18.115 1.00 97.38 167 ILE A N 1
ATOM 1227 C CA . ILE A 1 167 ? -11.725 -4.889 19.149 1.00 97.38 167 ILE A CA 1
ATOM 1228 C C . ILE A 1 167 ? -10.706 -3.908 19.756 1.00 97.38 167 ILE A C 1
ATOM 1230 O O . ILE A 1 167 ? -9.901 -3.349 19.006 1.00 97.38 167 ILE A O 1
ATOM 1234 N N . PRO A 1 168 ? -10.687 -3.711 21.092 1.00 97.44 168 PRO A N 1
ATOM 1235 C CA . PRO A 1 168 ? -9.719 -2.833 21.744 1.00 97.44 168 PRO A CA 1
ATOM 1236 C C . PRO A 1 168 ? -8.274 -3.143 21.345 1.00 97.44 168 PRO A C 1
ATOM 1238 O O . PRO A 1 168 ? -7.888 -4.308 21.198 1.00 97.44 168 PRO A O 1
ATOM 1241 N N . ASP A 1 169 ? -7.493 -2.082 21.137 1.00 97.62 169 ASP A N 1
ATOM 1242 C CA . ASP A 1 169 ? -6.073 -2.133 20.768 1.00 97.62 169 ASP A CA 1
ATOM 1243 C C . ASP A 1 169 ? -5.769 -2.990 19.530 1.00 97.62 169 ASP A C 1
ATOM 1245 O O . ASP A 1 169 ? -4.644 -3.456 19.349 1.00 97.62 169 ASP A O 1
ATOM 1249 N N . THR A 1 170 ? -6.771 -3.231 18.679 1.00 98.06 170 THR A N 1
ATOM 1250 C CA . THR A 1 170 ? -6.661 -4.129 17.533 1.00 98.06 170 THR A CA 1
ATOM 1251 C C . THR A 1 170 ? -7.220 -3.468 16.282 1.00 98.06 170 THR A C 1
ATOM 1253 O O . THR A 1 170 ? -8.332 -2.952 16.264 1.00 98.06 170 THR A O 1
ATOM 1256 N N . THR A 1 171 ? -6.442 -3.496 15.204 1.00 98.44 171 THR A N 1
ATOM 1257 C CA . THR A 1 171 ? -6.904 -3.157 13.856 1.00 98.44 171 THR A CA 1
ATOM 1258 C C . THR A 1 171 ? -6.975 -4.428 13.032 1.00 98.44 171 THR A C 1
ATOM 1260 O O . THR A 1 171 ? -5.984 -5.150 12.933 1.00 98.44 171 THR A O 1
ATOM 1263 N N . LEU A 1 172 ? -8.122 -4.662 12.404 1.00 98.44 172 LEU A N 1
ATOM 1264 C CA . LEU A 1 172 ? -8.310 -5.692 11.390 1.00 98.44 172 LEU A CA 1
ATOM 1265 C C . LEU A 1 172 ? -8.467 -5.031 10.023 1.00 98.44 172 LEU A C 1
ATOM 1267 O O . LEU A 1 172 ? -9.190 -4.045 9.892 1.00 98.44 172 LEU A O 1
ATOM 1271 N N . VAL A 1 173 ? -7.812 -5.583 9.008 1.00 98.38 173 VAL A N 1
ATOM 1272 C CA . VAL A 1 173 ? -7.933 -5.157 7.614 1.00 98.38 173 VAL A CA 1
ATOM 1273 C C . VAL A 1 173 ? -8.241 -6.376 6.757 1.00 98.38 173 VAL A C 1
ATOM 1275 O O . VAL A 1 173 ? -7.594 -7.410 6.896 1.00 98.38 173 VAL A O 1
ATOM 1278 N N . ALA A 1 174 ? -9.205 -6.250 5.854 1.00 98.38 174 ALA A N 1
ATOM 1279 C CA . ALA A 1 174 ? -9.452 -7.209 4.786 1.00 98.38 174 ALA A CA 1
ATOM 1280 C C . ALA A 1 174 ? -9.458 -6.468 3.447 1.00 98.38 174 ALA A C 1
ATOM 1282 O O . ALA A 1 174 ? -10.018 -5.377 3.345 1.00 98.38 174 ALA A O 1
ATOM 1283 N N . GLY A 1 175 ? -8.831 -7.037 2.424 1.00 97.75 175 GLY A N 1
ATOM 1284 C CA . GLY A 1 175 ? -8.660 -6.383 1.133 1.00 97.75 175 GLY A CA 1
ATOM 1285 C C . GLY A 1 175 ? -8.896 -7.317 -0.043 1.00 97.75 175 GLY A C 1
ATOM 1286 O O . GLY A 1 175 ? -8.602 -8.507 0.038 1.00 97.75 175 GLY A O 1
ATOM 1287 N N . TYR A 1 176 ? -9.389 -6.751 -1.143 1.00 98.31 176 TYR A N 1
ATOM 1288 C CA . TYR A 1 176 ? -9.394 -7.372 -2.464 1.00 98.31 176 TYR A CA 1
ATOM 1289 C C . TYR A 1 176 ? -8.806 -6.408 -3.497 1.00 98.31 176 TYR A C 1
ATOM 1291 O O . TYR A 1 176 ? -9.284 -5.279 -3.632 1.00 98.31 176 TYR A O 1
ATOM 1299 N N . VAL A 1 177 ? -7.795 -6.856 -4.237 1.00 97.69 177 VAL A N 1
ATOM 1300 C CA . VAL A 1 177 ? -7.107 -6.105 -5.294 1.00 97.69 177 VAL A CA 1
ATOM 1301 C C . VAL A 1 177 ? -7.526 -6.644 -6.653 1.00 97.69 177 VAL A C 1
ATOM 1303 O O . VAL A 1 177 ? -7.475 -7.844 -6.898 1.00 97.69 177 VAL A O 1
ATOM 1306 N N . SER A 1 178 ? -7.906 -5.741 -7.556 1.00 97.50 178 SER A N 1
ATOM 1307 C CA . SER A 1 178 ? -8.340 -6.078 -8.919 1.00 97.50 178 SER A CA 1
ATOM 1308 C C . SER A 1 178 ? -7.373 -5.599 -10.004 1.00 97.50 178 SER A C 1
ATOM 1310 O O . SER A 1 178 ? -7.251 -6.229 -11.058 1.00 97.50 178 SER A O 1
ATOM 1312 N N . LYS A 1 179 ? -6.682 -4.478 -9.767 1.00 97.12 179 LYS A N 1
ATOM 1313 C CA . LYS A 1 179 ? -5.688 -3.916 -10.688 1.00 97.12 179 LYS A CA 1
ATOM 1314 C C . LYS A 1 179 ? -4.499 -3.354 -9.937 1.00 97.12 179 LYS A C 1
ATOM 1316 O O . LYS A 1 179 ? -4.642 -2.864 -8.819 1.00 97.12 179 LYS A O 1
ATOM 1321 N N . TYR A 1 180 ? -3.366 -3.335 -10.622 1.00 94.31 180 TYR A N 1
ATOM 1322 C CA . TYR A 1 180 ? -2.120 -2.749 -10.152 1.00 94.31 180 TYR A CA 1
ATOM 1323 C C . TYR A 1 180 ? -1.568 -1.778 -11.198 1.00 94.31 180 TYR A C 1
ATOM 1325 O O . TYR A 1 180 ? -1.652 -2.016 -12.408 1.00 94.31 180 TYR A O 1
ATOM 1333 N N . GLN A 1 181 ? -1.022 -0.671 -10.712 1.00 93.69 181 GLN A N 1
ATOM 1334 C CA . GLN A 1 181 ? -0.232 0.293 -11.459 1.00 93.69 181 GLN A CA 1
ATOM 1335 C C . GLN A 1 181 ? 1.149 0.347 -10.817 1.00 93.69 181 GLN A C 1
ATOM 1337 O O . GLN A 1 181 ? 1.303 0.909 -9.737 1.00 93.69 181 GLN A O 1
ATOM 1342 N N . GLY A 1 182 ? 2.154 -0.189 -11.506 1.00 89.44 182 GLY A N 1
ATOM 1343 C CA . GLY A 1 182 ? 3.546 0.036 -11.129 1.00 89.44 182 GLY A CA 1
ATOM 1344 C C . GLY A 1 182 ? 3.986 1.471 -11.424 1.00 89.44 182 GLY A C 1
ATOM 1345 O O . GLY A 1 182 ? 3.385 2.191 -12.222 1.00 89.44 182 GLY A O 1
ATOM 1346 N N . LYS A 1 183 ? 5.063 1.919 -10.808 1.00 87.69 183 LYS A N 1
ATOM 1347 C CA . LYS A 1 183 ? 5.663 3.236 -11.049 1.00 87.69 183 LYS A CA 1
ATOM 1348 C C . LYS A 1 183 ? 6.084 3.489 -12.500 1.00 87.69 183 LYS A C 1
ATOM 1350 O O . LYS A 1 183 ? 5.851 4.579 -13.009 1.00 87.69 183 LYS A O 1
ATOM 1355 N N . THR A 1 184 ? 6.647 2.490 -13.178 1.00 89.12 184 THR A N 1
ATOM 1356 C CA . THR A 1 184 ? 7.128 2.551 -14.573 1.00 89.12 184 THR A CA 1
ATOM 1357 C C . THR A 1 184 ? 6.770 1.266 -15.306 1.00 89.12 184 THR A C 1
ATOM 1359 O O . THR A 1 184 ? 6.592 0.229 -14.665 1.00 89.12 184 THR A O 1
ATOM 1362 N N . ASN A 1 185 ? 6.633 1.321 -16.629 1.00 88.50 185 ASN A N 1
ATOM 1363 C CA . ASN A 1 185 ? 6.432 0.144 -17.480 1.00 88.50 185 ASN A CA 1
ATOM 1364 C C . ASN A 1 185 ? 7.755 -0.476 -17.971 1.00 88.50 185 ASN A C 1
ATOM 1366 O O . ASN A 1 185 ? 7.734 -1.393 -18.790 1.00 88.50 185 ASN A O 1
ATOM 1370 N N . GLY A 1 186 ? 8.895 0.047 -17.508 1.00 86.06 186 GLY A N 1
ATOM 1371 C CA . GLY A 1 186 ? 10.231 -0.376 -17.932 1.00 86.06 186 GLY A CA 1
ATOM 1372 C C . GLY A 1 186 ? 10.700 0.252 -19.250 1.00 86.06 186 GLY A C 1
ATOM 1373 O O . GLY A 1 186 ? 11.839 0.032 -19.654 1.00 86.06 186 GLY A O 1
ATOM 1374 N N . THR A 1 187 ? 9.865 1.062 -19.911 1.00 88.50 187 THR A N 1
ATOM 1375 C CA . THR A 1 187 ? 10.178 1.761 -21.171 1.00 88.50 187 THR A CA 1
ATOM 1376 C C . THR A 1 187 ? 10.105 3.282 -21.028 1.00 88.50 187 THR A C 1
ATOM 1378 O O . THR A 1 187 ? 9.764 3.974 -21.980 1.00 88.50 187 THR A O 1
ATOM 1381 N N . GLN A 1 188 ? 10.448 3.798 -19.845 1.00 89.62 188 GLN A N 1
ATOM 1382 C CA . GLN A 1 188 ? 10.440 5.224 -19.484 1.00 89.62 188 GLN A CA 1
ATOM 1383 C C . GLN A 1 188 ? 9.064 5.888 -19.344 1.00 89.62 188 GLN A C 1
ATOM 1385 O O . GLN A 1 188 ? 9.011 7.082 -19.053 1.00 89.62 188 GLN A O 1
ATOM 1390 N N . ASP A 1 189 ? 7.966 5.140 -19.458 1.00 93.50 189 ASP A N 1
ATOM 1391 C CA . ASP A 1 189 ? 6.621 5.667 -19.232 1.00 93.50 189 ASP A CA 1
ATOM 1392 C C . ASP A 1 189 ? 6.064 5.205 -17.887 1.00 93.50 189 ASP A C 1
ATOM 1394 O O . ASP A 1 189 ? 6.381 4.128 -17.374 1.00 93.50 189 ASP A O 1
ATOM 1398 N N . VAL A 1 190 ? 5.154 6.000 -17.329 1.00 93.06 190 VAL A N 1
ATOM 1399 C CA . VAL A 1 190 ? 4.370 5.584 -16.162 1.00 93.06 190 VAL A CA 1
ATOM 1400 C C . VAL A 1 190 ? 3.486 4.383 -16.529 1.00 93.06 190 VAL A C 1
ATOM 1402 O O . VAL A 1 190 ? 2.820 4.400 -17.570 1.00 93.06 190 VAL A O 1
ATOM 1405 N N . SER A 1 191 ? 3.428 3.345 -15.680 1.00 91.88 191 SER A N 1
ATOM 1406 C CA . SER A 1 191 ? 2.534 2.213 -15.965 1.00 91.88 191 SER A CA 1
ATOM 1407 C C . SER A 1 191 ? 1.065 2.604 -15.873 1.00 91.88 191 SER A C 1
ATOM 1409 O O . SER A 1 191 ? 0.641 3.451 -15.086 1.00 91.88 191 SER A O 1
ATOM 1411 N N . LYS A 1 192 ? 0.256 1.912 -16.671 1.00 94.94 192 LYS A N 1
ATOM 1412 C CA . LYS A 1 192 ? -1.204 1.959 -16.590 1.00 94.94 192 LYS A CA 1
ATOM 1413 C C . LYS A 1 192 ? -1.701 0.990 -15.517 1.00 94.94 192 LYS A C 1
ATOM 1415 O O . LYS A 1 192 ? -1.002 0.049 -15.151 1.00 94.94 192 LYS A O 1
ATOM 1420 N N . PHE A 1 193 ? -2.938 1.188 -15.070 1.00 95.69 193 PHE A N 1
ATOM 1421 C CA . PHE A 1 193 ? -3.645 0.187 -14.273 1.00 95.69 193 PHE A CA 1
ATOM 1422 C C . PHE A 1 193 ? -3.994 -1.016 -15.148 1.00 95.69 193 PHE A C 1
ATOM 1424 O O . PHE A 1 193 ? -4.828 -0.904 -16.049 1.00 95.69 193 PHE A O 1
ATOM 1431 N N . ASN A 1 194 ? -3.388 -2.160 -14.850 1.00 94.38 194 ASN A N 1
ATOM 1432 C CA . ASN A 1 194 ? -3.647 -3.427 -15.525 1.00 94.38 194 ASN A CA 1
ATOM 1433 C C . ASN A 1 194 ? -4.306 -4.412 -14.558 1.00 94.38 194 ASN A C 1
ATOM 1435 O O . ASN A 1 194 ? -4.111 -4.312 -13.347 1.00 94.38 194 ASN A O 1
ATOM 1439 N N . LYS A 1 195 ? -5.086 -5.359 -15.095 1.00 94.31 195 LYS A N 1
ATOM 1440 C CA . LYS A 1 195 ? -5.685 -6.439 -14.299 1.00 94.31 195 LYS A CA 1
ATOM 1441 C C . LYS A 1 195 ? -4.580 -7.173 -13.534 1.00 94.31 195 LYS A C 1
ATOM 1443 O O . LYS A 1 195 ? -3.582 -7.565 -14.136 1.00 94.31 195 LYS A O 1
ATOM 1448 N N . PHE A 1 196 ? -4.756 -7.322 -12.226 1.00 88.31 196 PHE A N 1
ATOM 1449 C CA . PHE A 1 196 ? -3.808 -8.027 -11.375 1.00 88.31 196 PHE A CA 1
ATOM 1450 C C . PHE A 1 196 ? -4.223 -9.494 -11.290 1.00 88.31 196 PHE A C 1
ATOM 1452 O O . PHE A 1 196 ? -5.088 -9.837 -10.490 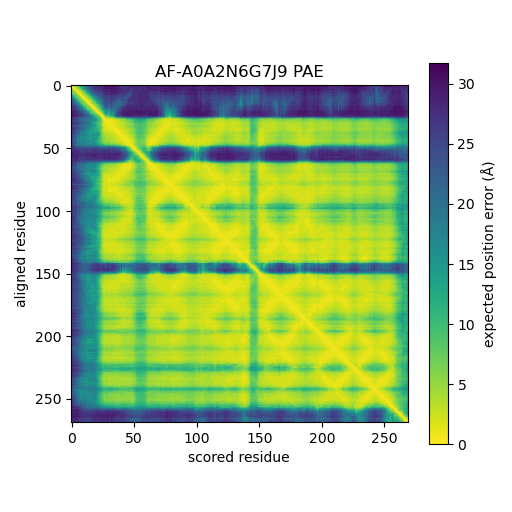1.00 88.31 196 PHE A O 1
ATOM 1459 N N . GLN A 1 197 ? -3.668 -10.327 -12.177 1.00 88.19 197 GLN A N 1
ATOM 1460 C CA . GLN A 1 197 ? -4.022 -11.748 -12.300 1.00 88.19 197 GLN A CA 1
ATOM 1461 C C . GLN A 1 197 ? -5.556 -11.962 -12.341 1.00 88.19 197 GLN A C 1
ATOM 1463 O O . GLN A 1 197 ? -6.246 -11.254 -13.084 1.00 88.19 197 GLN A O 1
ATOM 1468 N N . ASP A 1 198 ? -6.098 -12.896 -11.553 1.00 91.75 198 ASP A N 1
ATOM 1469 C CA . ASP A 1 198 ? -7.535 -13.055 -11.279 1.00 91.75 198 ASP A CA 1
ATOM 1470 C C . ASP A 1 198 ? -7.959 -12.438 -9.931 1.00 91.75 198 ASP A C 1
ATOM 1472 O O . ASP A 1 198 ? -9.046 -12.705 -9.418 1.00 91.75 198 ASP A O 1
ATOM 1476 N N . GLY A 1 199 ? -7.134 -11.527 -9.414 1.00 93.19 199 GLY A N 1
ATOM 1477 C CA . GLY A 1 199 ? -7.334 -10.780 -8.181 1.00 93.19 199 GLY A CA 1
ATOM 1478 C C . GLY A 1 199 ? -6.474 -11.298 -7.031 1.00 93.19 199 GLY A C 1
ATOM 1479 O O . GLY A 1 199 ? -5.915 -12.389 -7.093 1.00 93.19 199 GLY A O 1
ATOM 1480 N N . ALA A 1 200 ? -6.365 -10.502 -5.972 1.00 94.75 200 ALA A N 1
ATOM 1481 C CA . ALA A 1 200 ? -5.670 -10.903 -4.754 1.00 94.75 200 ALA A CA 1
ATOM 1482 C C . ALA A 1 200 ? -6.471 -10.534 -3.510 1.00 94.75 200 ALA A C 1
ATOM 1484 O O . ALA A 1 200 ? -7.090 -9.469 -3.461 1.00 94.75 200 ALA A O 1
ATOM 1485 N N . TYR A 1 201 ? -6.444 -11.400 -2.504 1.00 97.25 201 TYR A N 1
ATOM 1486 C CA . TYR A 1 201 ? -7.127 -11.232 -1.229 1.00 97.25 201 TYR A CA 1
ATOM 1487 C C . TYR A 1 201 ? -6.110 -11.098 -0.108 1.00 97.25 201 TYR A C 1
ATOM 1489 O O . TYR A 1 201 ? -5.120 -11.820 -0.070 1.00 97.25 201 TYR A O 1
ATOM 1497 N N . THR A 1 202 ? -6.367 -10.212 0.848 1.00 97.38 202 THR A N 1
ATOM 1498 C CA . THR A 1 202 ? -5.523 -10.111 2.037 1.00 97.38 202 THR A CA 1
ATOM 1499 C C . THR A 1 202 ? -6.334 -9.940 3.306 1.00 97.38 202 THR A C 1
ATOM 1501 O O . THR A 1 202 ? -7.389 -9.306 3.300 1.00 97.38 202 THR A O 1
ATOM 1504 N N . ILE A 1 203 ? -5.823 -10.500 4.400 1.00 98.38 203 ILE A N 1
ATOM 1505 C CA . ILE A 1 203 ? -6.299 -10.251 5.757 1.00 98.38 203 ILE A CA 1
ATOM 1506 C C . ILE A 1 203 ? -5.082 -9.876 6.597 1.00 98.38 203 ILE A C 1
ATOM 1508 O O . ILE A 1 203 ? -4.095 -10.608 6.619 1.00 98.38 203 ILE A O 1
ATOM 1512 N N . TYR A 1 204 ? -5.157 -8.748 7.291 1.00 98.12 204 TYR A N 1
ATOM 1513 C CA . TYR A 1 204 ? -4.121 -8.233 8.178 1.00 98.12 204 TYR A CA 1
ATOM 1514 C C . TYR A 1 204 ? -4.709 -7.929 9.554 1.00 98.12 204 TYR A C 1
ATOM 1516 O O . TYR A 1 204 ? -5.832 -7.440 9.675 1.00 98.12 204 TYR A O 1
ATOM 1524 N N . ALA A 1 205 ? -3.927 -8.191 10.594 1.00 98.44 205 ALA A N 1
ATOM 1525 C CA . ALA A 1 205 ? -4.240 -7.818 11.959 1.00 98.44 205 ALA A CA 1
ATOM 1526 C C . ALA A 1 205 ? -3.027 -7.155 12.612 1.00 98.44 205 ALA A C 1
ATOM 1528 O O . ALA A 1 205 ? -1.899 -7.638 12.497 1.00 98.44 205 ALA A O 1
ATOM 1529 N N . LYS A 1 206 ? -3.283 -6.079 13.354 1.00 98.38 206 LYS A N 1
ATOM 1530 C CA . LYS A 1 206 ? -2.325 -5.438 14.255 1.00 98.38 206 LYS A CA 1
ATOM 1531 C C . LYS A 1 206 ? -2.925 -5.366 15.641 1.00 98.38 206 LYS A C 1
ATOM 1533 O O . LYS A 1 206 ? -4.039 -4.873 15.778 1.00 98.38 206 LYS A O 1
ATOM 1538 N N . ASN A 1 207 ? -2.182 -5.792 16.649 1.00 98.44 207 ASN A N 1
ATOM 1539 C CA . ASN A 1 207 ? -2.597 -5.726 18.040 1.00 98.44 207 ASN A CA 1
ATOM 1540 C C . ASN A 1 207 ? -1.514 -5.060 18.901 1.00 98.44 207 ASN A C 1
ATOM 1542 O O . ASN A 1 207 ? -0.320 -5.306 18.718 1.00 98.44 207 ASN A O 1
ATOM 1546 N N . THR A 1 208 ? -1.950 -4.211 19.828 1.00 98.25 208 THR A N 1
ATOM 1547 C CA . THR A 1 208 ? -1.108 -3.510 20.807 1.00 98.25 208 THR A CA 1
ATOM 1548 C C . THR A 1 208 ? -1.679 -3.620 22.224 1.00 98.25 208 THR A C 1
ATOM 1550 O O . THR A 1 208 ? -1.467 -2.727 23.039 1.00 98.25 208 THR A O 1
ATOM 1553 N N . SER A 1 209 ? -2.441 -4.681 22.528 1.00 97.88 209 SER A N 1
ATOM 1554 C CA . SER A 1 209 ? -3.116 -4.826 23.832 1.00 97.88 209 SER A CA 1
ATOM 1555 C C . SER A 1 209 ? -2.169 -5.213 24.972 1.00 97.88 209 SER A C 1
ATOM 1557 O O . SER A 1 209 ? -2.549 -5.164 26.140 1.00 97.88 209 SER A O 1
ATOM 1559 N N . VAL A 1 210 ? -0.938 -5.618 24.652 1.00 97.94 210 VAL A N 1
ATOM 1560 C CA . VAL A 1 210 ? 0.126 -5.877 25.625 1.00 97.94 210 VAL A CA 1
ATOM 1561 C C . VAL A 1 210 ? 1.072 -4.682 25.634 1.00 97.94 210 VAL A C 1
ATOM 1563 O O . VAL A 1 210 ? 1.583 -4.278 24.591 1.00 97.94 210 VAL A O 1
ATOM 1566 N N . GLU A 1 211 ? 1.322 -4.121 26.817 1.00 97.19 211 GLU A N 1
ATOM 1567 C CA . GLU A 1 211 ? 2.200 -2.960 26.973 1.00 97.19 211 GLU A CA 1
ATOM 1568 C C . GLU A 1 211 ? 3.575 -3.214 26.336 1.00 97.19 211 GLU A C 1
ATOM 1570 O O . GLU A 1 211 ? 4.180 -4.272 26.519 1.00 97.19 211 GLU A O 1
ATOM 1575 N N . ASN A 1 212 ? 4.071 -2.225 25.588 1.00 97.00 212 ASN A N 1
ATOM 1576 C CA . ASN A 1 212 ? 5.352 -2.260 24.880 1.00 97.00 212 ASN A CA 1
ATOM 1577 C C . ASN A 1 212 ? 5.479 -3.329 23.780 1.00 97.00 212 ASN A C 1
ATOM 1579 O O . ASN A 1 212 ? 6.552 -3.435 23.191 1.00 97.00 212 ASN A O 1
ATOM 1583 N N . LEU A 1 213 ? 4.423 -4.084 23.459 1.00 97.75 213 LEU A N 1
ATOM 1584 C CA . LEU A 1 213 ? 4.441 -5.120 22.429 1.00 97.75 213 LEU A CA 1
ATOM 1585 C C . LEU A 1 213 ? 3.469 -4.778 21.295 1.00 97.75 213 LEU A C 1
ATOM 1587 O O . LEU A 1 213 ? 2.272 -4.604 21.506 1.00 97.75 213 LEU A O 1
ATOM 1591 N N . THR A 1 214 ? 3.984 -4.728 20.068 1.00 98.31 214 THR A N 1
ATOM 1592 C CA . THR A 1 214 ? 3.165 -4.699 18.851 1.00 98.31 214 THR A CA 1
ATOM 1593 C C . THR A 1 214 ? 3.249 -6.050 18.160 1.00 98.31 214 THR A C 1
ATOM 1595 O O . THR A 1 214 ? 4.343 -6.515 17.842 1.00 98.31 214 THR A O 1
ATOM 1598 N N . LEU A 1 215 ? 2.095 -6.660 17.902 1.00 98.44 215 LEU A N 1
ATOM 1599 C CA . LEU A 1 215 ? 1.968 -7.887 17.122 1.00 98.44 215 LEU A CA 1
ATOM 1600 C C . LEU A 1 215 ? 1.301 -7.577 15.787 1.00 98.44 215 LEU A C 1
ATOM 1602 O O . LEU A 1 215 ? 0.303 -6.857 15.735 1.00 98.44 215 LEU A O 1
ATOM 1606 N N . GLN A 1 216 ? 1.847 -8.131 14.711 1.00 98.00 216 GLN A N 1
ATOM 1607 C CA . GLN A 1 216 ? 1.312 -8.010 13.362 1.00 98.00 216 GLN A CA 1
ATOM 1608 C C . GLN A 1 216 ? 1.263 -9.382 12.700 1.00 98.00 216 GLN A C 1
ATOM 1610 O O . GLN A 1 216 ? 2.203 -10.167 12.820 1.00 98.00 216 GLN A O 1
ATOM 1615 N N . ALA A 1 217 ? 0.180 -9.651 11.982 1.00 98.31 217 ALA A N 1
ATOM 1616 C CA . ALA A 1 217 ? 0.012 -10.846 11.171 1.00 98.31 217 ALA A CA 1
ATOM 1617 C C . ALA A 1 217 ? -0.673 -10.475 9.856 1.00 98.31 217 ALA A C 1
ATOM 1619 O O . ALA A 1 217 ? -1.596 -9.659 9.857 1.00 98.31 217 ALA A O 1
ATOM 1620 N N . GLN A 1 218 ? -0.248 -11.070 8.746 1.00 98.12 218 GLN A N 1
ATOM 1621 C CA . GLN A 1 218 ? -0.902 -10.891 7.454 1.00 98.12 218 GLN A CA 1
ATOM 1622 C C . GLN A 1 218 ? -0.880 -12.177 6.645 1.00 98.12 218 GLN A C 1
ATOM 1624 O O . GLN A 1 218 ? 0.130 -12.873 6.613 1.00 98.12 218 GLN A O 1
ATOM 1629 N N . TYR A 1 219 ? -1.978 -12.439 5.950 1.00 97.88 219 TYR A N 1
ATOM 1630 C CA . TYR A 1 219 ? -2.053 -13.420 4.879 1.00 97.88 219 TYR A CA 1
ATOM 1631 C C . TYR A 1 219 ? -2.412 -12.710 3.569 1.00 97.88 219 TYR A C 1
ATOM 1633 O O . TYR A 1 219 ? -3.263 -11.811 3.564 1.00 97.88 219 TYR A O 1
ATOM 1641 N N . LEU A 1 220 ? -1.754 -13.088 2.478 1.00 95.88 220 LEU A N 1
ATOM 1642 C CA . LEU A 1 220 ? -2.028 -12.635 1.115 1.00 95.88 220 LEU A CA 1
ATOM 1643 C C . LEU A 1 220 ? -2.181 -13.868 0.220 1.00 95.88 220 LEU A C 1
ATOM 1645 O O . LEU A 1 220 ? -1.366 -14.783 0.292 1.00 95.88 220 LEU A O 1
ATOM 1649 N N . ASP A 1 221 ? -3.210 -13.864 -0.616 1.00 95.00 221 ASP A N 1
ATOM 1650 C CA . ASP A 1 221 ? -3.493 -14.893 -1.612 1.00 95.00 221 ASP A CA 1
ATOM 1651 C C . ASP A 1 221 ? -3.685 -14.212 -2.966 1.00 95.00 221 ASP A C 1
ATOM 1653 O O . ASP A 1 221 ? -4.605 -13.411 -3.141 1.00 95.00 221 ASP A O 1
ATOM 1657 N N . GLU A 1 222 ? -2.785 -14.478 -3.902 1.00 92.19 222 GLU A N 1
ATOM 1658 C CA . GLU A 1 222 ? -2.831 -13.987 -5.273 1.00 92.19 222 GLU A CA 1
ATOM 1659 C C . GLU A 1 222 ? -3.347 -15.098 -6.181 1.00 92.19 222 GLU A C 1
ATOM 1661 O O . GLU A 1 222 ? -2.663 -16.097 -6.423 1.00 92.19 222 GLU A O 1
ATOM 1666 N N . ASN A 1 223 ? -4.544 -14.904 -6.730 1.00 90.25 223 ASN A N 1
ATOM 1667 C CA . ASN A 1 223 ? -5.137 -15.860 -7.649 1.00 90.25 223 ASN A CA 1
ATOM 1668 C C . ASN A 1 223 ? -4.515 -15.667 -9.021 1.00 90.25 223 ASN A C 1
ATOM 1670 O O . ASN A 1 223 ? -4.754 -14.649 -9.677 1.00 90.25 223 ASN A O 1
ATOM 1674 N N . GLY A 1 224 ? -3.744 -16.650 -9.473 1.00 83.62 224 GLY A N 1
ATOM 1675 C CA . GLY A 1 224 ? -3.219 -16.649 -10.825 1.00 83.62 224 GLY A CA 1
ATOM 1676 C C . GLY A 1 224 ? -4.341 -16.826 -11.852 1.00 83.62 224 GLY A C 1
ATOM 1677 O O . GLY A 1 224 ? -5.429 -17.298 -11.533 1.00 83.62 224 GLY A O 1
ATOM 1678 N N . VAL A 1 225 ? -4.071 -16.516 -13.125 1.00 84.56 225 VAL A N 1
ATOM 1679 C CA . VAL A 1 225 ? -5.021 -16.796 -14.233 1.00 84.56 225 VAL A CA 1
ATOM 1680 C C . VAL A 1 225 ? -5.377 -18.292 -14.313 1.00 84.56 225 VAL A C 1
ATOM 1682 O O . VAL A 1 225 ? -6.401 -18.690 -14.864 1.00 84.56 225 VAL A O 1
ATOM 1685 N N . THR A 1 226 ? -4.511 -19.145 -13.763 1.00 85.94 226 THR A N 1
ATOM 1686 C CA . THR A 1 226 ? -4.791 -20.557 -13.505 1.00 85.94 226 THR A CA 1
ATOM 1687 C C . THR A 1 226 ? -4.405 -20.905 -12.071 1.00 85.94 226 THR A C 1
ATOM 1689 O O . THR A 1 226 ? -3.452 -20.337 -11.541 1.00 85.94 226 THR A O 1
ATOM 1692 N N . SER A 1 227 ? -5.035 -21.919 -11.475 1.00 81.69 227 SER A N 1
ATOM 1693 C CA . SER A 1 227 ? -4.694 -22.353 -10.108 1.00 81.69 227 SER A CA 1
ATOM 1694 C C . SER A 1 227 ? -3.258 -22.880 -9.948 1.00 81.69 227 SER A C 1
ATOM 1696 O O . SER A 1 227 ? -2.758 -23.007 -8.836 1.00 81.69 227 SER A O 1
ATOM 1698 N N . ALA A 1 228 ? -2.574 -23.204 -11.051 1.00 82.19 228 ALA A N 1
ATOM 1699 C CA . ALA A 1 228 ? -1.154 -23.572 -11.048 1.00 82.19 228 ALA A CA 1
ATOM 1700 C C . ALA A 1 228 ? -0.219 -22.355 -10.924 1.00 82.19 228 ALA A C 1
ATOM 1702 O O . ALA A 1 228 ? 0.982 -22.518 -10.744 1.00 82.19 228 ALA A O 1
ATOM 1703 N N . THR A 1 229 ? -0.766 -21.145 -11.051 1.00 85.25 229 THR A N 1
ATOM 1704 C CA . THR A 1 229 ? -0.040 -19.869 -10.983 1.00 85.25 229 THR A CA 1
ATOM 1705 C C . THR A 1 229 ? -0.388 -19.052 -9.743 1.00 85.25 229 THR A C 1
ATOM 1707 O O . THR A 1 229 ? 0.034 -17.902 -9.652 1.00 85.25 229 THR A O 1
ATOM 1710 N N . ASP A 1 230 ? -1.158 -19.622 -8.811 1.00 87.44 230 ASP A N 1
ATOM 1711 C CA . ASP A 1 230 ? -1.462 -18.950 -7.550 1.00 87.44 230 ASP A CA 1
ATOM 1712 C C . ASP A 1 230 ? -0.195 -18.783 -6.716 1.00 87.44 230 ASP A C 1
ATOM 1714 O O . ASP A 1 230 ? 0.692 -19.650 -6.708 1.00 87.44 230 ASP A O 1
ATOM 1718 N N . LYS A 1 231 ? -0.166 -17.690 -5.960 1.00 90.06 231 LYS A N 1
ATOM 1719 C CA . LYS A 1 231 ? 0.868 -17.416 -4.970 1.00 90.06 231 LYS A CA 1
ATOM 1720 C C . LYS A 1 231 ? 0.218 -17.062 -3.652 1.00 90.06 231 LYS A C 1
ATOM 1722 O O . LYS A 1 231 ? -0.831 -16.431 -3.631 1.00 90.06 231 LYS A O 1
ATOM 1727 N N . ASN A 1 232 ? 0.851 -17.432 -2.553 1.00 93.44 232 ASN A N 1
ATOM 1728 C CA . ASN A 1 232 ? 0.401 -17.006 -1.239 1.00 93.44 232 ASN A CA 1
ATOM 1729 C C . ASN A 1 232 ? 1.579 -16.604 -0.359 1.00 93.44 232 ASN A C 1
ATOM 1731 O O . ASN A 1 232 ? 2.734 -16.946 -0.622 1.00 93.44 232 ASN A O 1
ATOM 1735 N N . ALA A 1 233 ? 1.267 -15.836 0.676 1.00 93.25 233 ALA A N 1
ATOM 1736 C CA . ALA A 1 233 ? 2.244 -15.324 1.608 1.00 93.25 233 ALA A CA 1
ATOM 1737 C C . ALA A 1 233 ? 1.654 -15.210 3.008 1.00 93.25 233 ALA A C 1
ATOM 1739 O O . ALA A 1 233 ? 0.523 -14.756 3.195 1.00 93.25 233 ALA A O 1
ATOM 1740 N N . LEU A 1 234 ? 2.456 -15.577 4.000 1.00 95.94 234 LEU A N 1
ATOM 1741 C CA . LEU A 1 234 ? 2.147 -15.463 5.414 1.00 95.94 234 LEU A CA 1
ATOM 1742 C C . LEU A 1 234 ? 3.247 -14.662 6.099 1.00 95.94 234 LEU A C 1
ATOM 1744 O O . LEU A 1 234 ? 4.430 -14.968 5.971 1.00 95.94 234 LEU A O 1
ATOM 1748 N N . TYR A 1 235 ? 2.843 -13.652 6.853 1.00 95.44 235 TYR A N 1
ATOM 1749 C CA . TYR A 1 235 ? 3.727 -12.748 7.566 1.00 95.44 235 TYR A CA 1
ATOM 1750 C C . TYR A 1 235 ? 3.330 -12.680 9.035 1.00 95.44 235 TYR A C 1
ATOM 1752 O O . TYR A 1 235 ? 2.150 -12.534 9.362 1.00 95.44 235 TYR A O 1
ATOM 1760 N N . PHE A 1 236 ? 4.331 -12.704 9.911 1.00 97.94 236 PHE A N 1
ATOM 1761 C CA . PHE A 1 236 ? 4.202 -12.378 11.325 1.00 97.94 236 PHE A CA 1
ATOM 1762 C C . PHE A 1 236 ? 5.349 -11.475 11.765 1.00 97.94 236 PHE A C 1
ATOM 1764 O O . PHE A 1 236 ? 6.503 -11.692 11.395 1.00 97.94 236 PHE A O 1
ATOM 1771 N N . GLN A 1 237 ? 5.050 -10.500 12.619 1.00 97.44 237 GLN A N 1
ATOM 1772 C CA . GLN A 1 237 ? 6.064 -9.685 13.276 1.00 97.44 237 GLN A CA 1
ATOM 1773 C C . GLN A 1 237 ? 5.667 -9.360 14.711 1.00 97.44 237 GLN A C 1
ATOM 1775 O O . GLN A 1 237 ? 4.507 -9.068 15.004 1.00 97.44 237 GLN A O 1
ATOM 1780 N N . ALA A 1 238 ? 6.660 -9.387 15.593 1.00 98.06 238 ALA A N 1
ATOM 1781 C CA . ALA A 1 238 ? 6.567 -8.912 16.960 1.00 98.06 238 ALA A CA 1
ATOM 1782 C C . ALA A 1 238 ? 7.647 -7.854 17.197 1.00 98.06 238 ALA A C 1
ATOM 1784 O O . ALA A 1 238 ? 8.829 -8.121 16.981 1.00 98.06 238 ALA A O 1
ATOM 1785 N N . ASP A 1 239 ? 7.237 -6.680 17.667 1.00 98.06 239 ASP A N 1
ATOM 1786 C CA . ASP A 1 239 ? 8.130 -5.590 18.056 1.00 98.06 239 ASP A CA 1
ATOM 1787 C C . ASP A 1 239 ? 7.943 -5.290 19.542 1.00 98.06 239 ASP A C 1
ATOM 1789 O O . ASP A 1 239 ? 6.855 -4.892 19.964 1.00 98.06 239 ASP A O 1
ATOM 1793 N N . TYR A 1 240 ? 9.001 -5.469 20.333 1.00 97.81 240 TYR A N 1
ATOM 1794 C CA . TYR A 1 240 ? 9.002 -5.185 21.765 1.00 97.81 240 TYR A CA 1
ATOM 1795 C C . TYR A 1 240 ? 9.874 -3.969 22.086 1.00 97.81 240 TYR A C 1
ATOM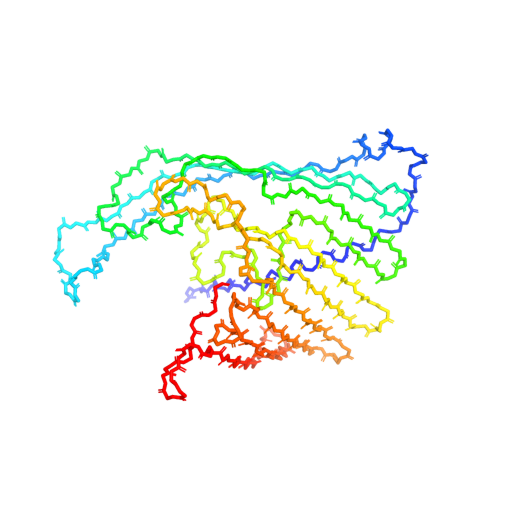 1797 O O . TYR A 1 240 ? 11.091 -3.986 21.879 1.00 97.81 240 TYR A O 1
ATOM 1805 N N . ALA A 1 241 ? 9.257 -2.913 22.612 1.00 97.62 241 ALA A N 1
ATOM 1806 C CA . ALA A 1 241 ? 9.945 -1.714 23.064 1.00 97.62 241 ALA A CA 1
ATOM 1807 C C . ALA A 1 241 ? 10.568 -1.939 24.452 1.00 97.62 241 ALA A C 1
ATOM 1809 O O . ALA A 1 241 ? 9.886 -2.180 25.444 1.00 97.62 241 ALA A O 1
ATOM 1810 N N . MET A 1 242 ? 11.890 -1.823 24.536 1.00 95.38 242 MET A N 1
ATOM 1811 C CA . MET A 1 242 ? 12.668 -1.980 25.761 1.00 95.38 242 MET A CA 1
ATOM 1812 C C . MET A 1 242 ? 13.493 -0.712 26.008 1.00 95.38 242 MET A C 1
ATOM 1814 O O . MET A 1 242 ? 14.657 -0.601 25.609 1.00 95.38 242 MET A O 1
ATOM 1818 N N . GLY A 1 243 ? 12.874 0.279 26.654 1.00 92.69 243 GLY A N 1
ATOM 1819 C CA . GLY A 1 243 ? 13.483 1.591 26.877 1.00 92.69 243 GLY A CA 1
ATOM 1820 C C . GLY A 1 243 ? 13.760 2.312 25.555 1.00 92.69 243 GLY A C 1
ATOM 1821 O O . GLY A 1 243 ? 12.836 2.643 24.823 1.00 92.69 243 GLY A O 1
ATOM 1822 N N . ALA A 1 244 ? 15.036 2.556 25.244 1.00 94.50 244 ALA A N 1
ATOM 1823 C CA . ALA A 1 244 ? 15.460 3.192 23.990 1.00 94.50 244 ALA A CA 1
ATOM 1824 C C . ALA A 1 244 ? 15.690 2.198 22.831 1.00 94.50 244 ALA A C 1
ATOM 1826 O O . ALA A 1 244 ? 16.154 2.600 21.763 1.00 94.50 244 ALA A O 1
ATOM 1827 N N . HIS A 1 245 ? 15.418 0.909 23.042 1.00 95.44 245 HIS A N 1
ATOM 1828 C CA . HIS A 1 245 ? 15.640 -0.154 22.064 1.00 95.44 245 HIS A CA 1
ATOM 1829 C C . HIS A 1 245 ? 14.317 -0.781 21.623 1.00 95.44 245 HIS A C 1
ATOM 1831 O O . HIS A 1 245 ? 13.359 -0.814 22.389 1.00 95.44 245 HIS A O 1
ATOM 1837 N N . ILE A 1 246 ? 14.287 -1.320 20.406 1.00 96.19 246 ILE A N 1
ATOM 1838 C CA . ILE A 1 246 ? 13.208 -2.186 19.923 1.00 96.19 246 ILE A CA 1
ATOM 1839 C C . ILE A 1 246 ? 13.842 -3.526 19.561 1.00 96.19 246 ILE A C 1
ATOM 1841 O O . ILE A 1 246 ? 14.816 -3.562 18.807 1.00 96.19 246 ILE A O 1
ATOM 1845 N N . LEU A 1 247 ? 13.319 -4.608 20.133 1.00 97.06 247 LEU A N 1
ATOM 1846 C CA . LEU A 1 247 ? 13.629 -5.969 19.712 1.00 97.06 247 LEU A CA 1
ATOM 1847 C C . LEU A 1 247 ? 12.537 -6.428 18.745 1.00 97.06 247 LEU A C 1
ATOM 1849 O O . LEU A 1 247 ? 11.374 -6.505 19.137 1.00 97.06 247 LEU A O 1
ATOM 1853 N N . SER A 1 248 ? 12.924 -6.743 17.513 1.00 96.69 248 SER A N 1
ATOM 1854 C CA . SER A 1 248 ? 12.006 -7.180 16.460 1.00 96.69 248 SER A CA 1
ATOM 1855 C C . SER A 1 248 ? 12.269 -8.633 16.082 1.00 96.69 248 SER A C 1
ATOM 1857 O O . SER A 1 248 ? 13.418 -9.029 15.879 1.00 96.69 248 SER A O 1
ATOM 1859 N N . ALA A 1 249 ? 11.204 -9.417 15.951 1.00 96.44 249 ALA A N 1
ATOM 1860 C CA . ALA A 1 249 ? 11.224 -10.744 15.349 1.00 96.44 249 ALA A CA 1
ATOM 1861 C C . ALA A 1 249 ? 10.220 -10.771 14.195 1.00 96.44 249 ALA A C 1
ATOM 1863 O O . ALA A 1 249 ? 9.063 -10.403 14.385 1.00 96.44 249 ALA A O 1
ATOM 1864 N N . GLN A 1 250 ? 10.662 -11.197 13.013 1.00 95.75 250 GLN A N 1
ATOM 1865 C CA . GLN A 1 250 ? 9.845 -11.263 11.803 1.00 95.75 250 GLN A CA 1
ATOM 1866 C C . GLN A 1 250 ? 9.947 -12.661 11.192 1.00 95.75 250 GLN A C 1
ATOM 1868 O O . GLN A 1 250 ? 11.028 -13.249 11.149 1.00 95.75 250 GLN A O 1
ATOM 1873 N N . TYR A 1 251 ? 8.818 -13.175 10.719 1.00 93.38 251 TYR A N 1
ATOM 1874 C CA . TYR A 1 251 ? 8.717 -14.414 9.966 1.00 93.38 251 TYR A CA 1
ATOM 1875 C C . TYR A 1 251 ? 7.884 -14.167 8.713 1.00 93.38 251 TYR A C 1
ATOM 1877 O O . TYR A 1 251 ? 6.792 -13.605 8.795 1.00 93.38 251 TYR A O 1
ATOM 1885 N N . VAL A 1 252 ? 8.404 -14.604 7.570 1.00 93.25 252 VAL A N 1
ATOM 1886 C CA . VAL A 1 252 ? 7.708 -14.579 6.285 1.00 93.25 252 VAL A CA 1
ATOM 1887 C C . VAL A 1 252 ? 7.839 -15.959 5.664 1.00 93.25 252 VAL A C 1
ATOM 1889 O O . VAL A 1 252 ? 8.915 -16.550 5.702 1.00 93.25 252 VAL A O 1
ATOM 1892 N N . SER A 1 253 ? 6.743 -16.467 5.119 1.00 91.38 253 SER A N 1
ATOM 1893 C CA . SER A 1 253 ? 6.715 -17.667 4.291 1.00 91.38 253 SER A CA 1
ATOM 1894 C C . SER A 1 253 ? 5.896 -17.367 3.048 1.00 91.38 253 SER A C 1
ATOM 1896 O O . SER A 1 253 ? 4.912 -16.630 3.122 1.00 91.38 253 SER A O 1
ATOM 1898 N N . SER A 1 254 ? 6.313 -17.907 1.910 1.00 88.81 254 SER A N 1
ATOM 1899 C CA . SER A 1 254 ? 5.603 -17.740 0.649 1.00 88.81 254 SER A CA 1
ATOM 1900 C C . SER A 1 254 ? 5.623 -19.023 -0.163 1.00 88.81 254 SER A C 1
ATOM 1902 O O . SER A 1 254 ? 6.581 -19.795 -0.106 1.00 88.81 254 SER A O 1
ATOM 1904 N N . GLU A 1 255 ? 4.560 -19.238 -0.926 1.00 87.19 255 GLU A N 1
ATOM 1905 C CA . GLU A 1 255 ? 4.450 -20.329 -1.883 1.00 87.19 255 GLU A CA 1
ATOM 1906 C C . GLU A 1 255 ? 4.173 -19.743 -3.267 1.00 87.19 255 GLU A C 1
ATOM 1908 O O . GLU A 1 255 ? 3.282 -18.911 -3.436 1.00 87.19 255 GLU A O 1
ATOM 1913 N N . ASP A 1 256 ? 4.929 -20.199 -4.265 1.00 82.56 256 ASP A N 1
ATOM 1914 C CA . ASP A 1 256 ? 4.676 -19.928 -5.678 1.00 82.56 256 ASP A CA 1
ATOM 1915 C C . ASP A 1 256 ? 4.457 -21.268 -6.379 1.00 82.56 256 ASP A C 1
ATOM 1917 O O . ASP A 1 256 ? 5.406 -22.026 -6.599 1.00 82.56 256 ASP A O 1
ATOM 1921 N N . LYS A 1 257 ? 3.202 -21.574 -6.730 1.00 80.38 257 LYS A N 1
ATOM 1922 C CA . LYS A 1 257 ? 2.834 -22.882 -7.298 1.00 80.38 257 LYS A CA 1
ATOM 1923 C C . LYS A 1 257 ? 3.429 -23.137 -8.687 1.00 80.38 257 LYS A C 1
ATOM 1925 O O . LYS A 1 257 ? 3.383 -24.272 -9.163 1.00 80.38 257 LYS A O 1
ATOM 1930 N N . THR A 1 258 ? 4.004 -22.120 -9.333 1.00 73.38 258 THR A N 1
ATOM 1931 C CA . THR A 1 258 ? 4.719 -22.291 -10.608 1.00 73.38 258 THR A CA 1
ATOM 1932 C C . THR A 1 258 ? 6.103 -22.910 -10.434 1.00 73.38 258 THR A C 1
ATOM 1934 O O . THR A 1 258 ? 6.664 -23.451 -11.390 1.00 73.38 258 THR A O 1
ATOM 1937 N N . GLN A 1 259 ? 6.649 -22.853 -9.220 1.00 69.62 259 GLN A N 1
ATOM 1938 C CA . GLN A 1 259 ? 7.990 -23.310 -8.905 1.00 69.62 259 GLN A CA 1
ATOM 1939 C C . GLN A 1 259 ? 7.959 -24.752 -8.383 1.00 69.62 259 GLN A C 1
ATOM 1941 O O . GLN A 1 259 ? 7.042 -25.174 -7.682 1.00 69.62 259 GLN A O 1
ATOM 1946 N N . ALA A 1 260 ? 8.978 -25.547 -8.726 1.00 61.75 260 ALA A N 1
ATOM 1947 C CA . ALA A 1 260 ? 9.128 -26.880 -8.144 1.00 61.75 260 ALA A CA 1
ATOM 1948 C C . ALA A 1 260 ? 9.277 -26.764 -6.616 1.00 61.75 260 ALA A C 1
ATOM 1950 O O . ALA A 1 260 ? 9.930 -25.837 -6.150 1.00 61.75 260 ALA A O 1
ATOM 1951 N N . ALA A 1 261 ? 8.778 -27.739 -5.846 1.00 56.34 261 ALA A N 1
ATOM 1952 C CA . ALA A 1 261 ? 8.776 -27.725 -4.370 1.00 56.34 261 ALA A CA 1
ATOM 1953 C C . ALA A 1 261 ? 10.155 -27.515 -3.693 1.00 56.34 261 ALA A C 1
ATOM 1955 O O . ALA A 1 261 ? 10.229 -27.312 -2.486 1.00 56.34 261 ALA A O 1
ATOM 1956 N N . ASN A 1 262 ? 11.246 -27.571 -4.466 1.00 54.00 262 ASN A N 1
ATOM 1957 C CA . ASN A 1 262 ? 12.631 -27.431 -4.015 1.00 54.00 262 ASN A CA 1
ATOM 1958 C C . ASN A 1 262 ? 13.314 -26.158 -4.565 1.00 54.00 262 ASN A C 1
ATOM 1960 O O . ASN A 1 262 ? 14.513 -25.968 -4.354 1.00 54.00 262 ASN A O 1
ATOM 1964 N N . ALA A 1 263 ? 12.609 -25.345 -5.354 1.00 50.72 263 ALA A N 1
ATOM 1965 C CA . ALA A 1 263 ? 13.110 -24.075 -5.864 1.00 50.72 263 ALA A CA 1
ATOM 1966 C C . ALA A 1 263 ? 12.981 -23.002 -4.773 1.00 50.72 263 ALA A C 1
ATOM 1968 O O . ALA A 1 263 ? 12.060 -23.050 -3.963 1.00 50.72 263 ALA A O 1
ATOM 1969 N N . GLN A 1 264 ? 13.936 -22.068 -4.723 1.00 47.88 264 GLN A N 1
ATOM 1970 C CA . GLN A 1 264 ? 13.923 -20.977 -3.744 1.00 47.88 264 GLN A CA 1
ATOM 1971 C C . GLN A 1 264 ? 12.585 -20.227 -3.768 1.00 47.88 264 GLN A C 1
ATOM 1973 O O . GLN A 1 264 ? 12.022 -20.015 -4.844 1.00 47.88 264 GLN A O 1
ATOM 1978 N N . GLU A 1 265 ? 12.120 -19.847 -2.574 1.00 48.94 265 GLU A N 1
ATOM 1979 C CA . GLU A 1 265 ? 10.872 -19.119 -2.333 1.00 48.94 265 GLU A CA 1
ATOM 1980 C C . GLU A 1 265 ? 10.705 -17.968 -3.339 1.00 48.94 265 GLU A C 1
ATOM 1982 O O . GLU A 1 265 ? 11.622 -17.171 -3.570 1.00 48.94 265 GLU A O 1
ATOM 1987 N N . GLY A 1 266 ? 9.554 -17.956 -4.015 1.00 45.66 266 GLY A N 1
ATOM 1988 C CA . GLY A 1 266 ? 9.266 -17.057 -5.126 1.00 45.66 266 GLY A CA 1
ATOM 1989 C C . GLY A 1 266 ? 9.204 -15.600 -4.679 1.00 45.66 266 GLY A C 1
ATOM 1990 O O . GLY A 1 266 ? 8.760 -15.274 -3.584 1.00 45.66 266 GLY A O 1
ATOM 1991 N N . THR A 1 267 ? 9.649 -14.693 -5.543 1.00 39.81 267 THR A N 1
ATOM 1992 C CA . THR A 1 267 ? 9.507 -13.255 -5.306 1.00 39.81 267 THR A CA 1
ATOM 1993 C C . THR A 1 267 ? 8.022 -12.888 -5.388 1.00 39.81 267 THR A C 1
ATOM 1995 O O . THR A 1 267 ? 7.395 -13.078 -6.434 1.00 39.81 267 THR A O 1
ATOM 1998 N N . LEU A 1 268 ? 7.459 -12.388 -4.287 1.00 38.44 268 LEU A N 1
ATOM 1999 C CA . LEU A 1 268 ? 6.170 -11.691 -4.274 1.00 38.44 268 LEU A CA 1
ATOM 2000 C C . LEU A 1 268 ? 6.417 -10.249 -4.737 1.00 38.44 268 LEU A C 1
ATOM 2002 O O . LEU A 1 268 ? 7.427 -9.654 -4.347 1.00 38.44 268 LEU A O 1
ATOM 2006 N N . TYR A 1 269 ? 5.564 -9.739 -5.627 1.00 39.09 269 TYR A N 1
ATOM 2007 C CA . TYR A 1 269 ? 5.714 -8.414 -6.241 1.00 39.09 269 TYR A CA 1
ATOM 2008 C C . TYR A 1 269 ? 4.870 -7.361 -5.537 1.00 39.09 269 TYR A C 1
ATOM 2010 O O . TYR A 1 269 ? 3.687 -7.646 -5.262 1.00 39.09 269 TYR A O 1
#